Protein AF-A0A812N7A5-F1 (afdb_monomer)

Sequence (341 aa):
MRPSSTKLKSVVERLNPLPSTAFDFDSLYSNVSRGRYDSLPNTLAADLGPNIKFKMQLVGQQAEDGQWTFIKHYIFDAKMSAKLLQERLDGELFIIDYGKNFRAGLKGFQYLLEHVGQWSVMWFQVSVKDTKTKIKHKSDLDAGFSFIRTQGPRSNMQNRQTEWTEIEIHREGSPIYGWSAGLVKESLRGYANSNVFADRTSNFYVTLHDLSAWFLHDVIIPLLPTLKSKTVVFMGLAEKGKTPAAQALALAMSEYWLLVDNMAWAFLDSTLEETFTVERWTTSKFVRHQLRVLCDNKVDESAEEDIVPGQTSISFNTFLDMISPAFPDKSSKKDKMALLK

Mean predicted aligned error: 18.76 Å

Organism: NCBI:txid1628268

Nearest PDB structures (foldseek):
  7vg8-assembly1_A  TM=5.419E-01  e=3.724E-02  Tomato yellow leaf curl virus
  5xor-assembly1_A  TM=4.651E-01  e=1.495E-01  Porcine circovirus 2
  5xor-assembly3_D  TM=5.015E-01  e=2.282E-01  Porcine circovirus 2
  7kii-assembly1_A  TM=4.608E-01  e=1.040E-01  Muscovy duck circovirus
  7kij-assembly2_A  TM=4.904E-01  e=3.087E-01  Muscovy duck circovirus

Structure (mmCIF, N/CA/C/O backbone):
data_AF-A0A812N7A5-F1
#
_entry.id   AF-A0A812N7A5-F1
#
loop_
_atom_site.group_PDB
_atom_site.id
_atom_site.type_symbol
_atom_site.label_atom_id
_atom_site.label_alt_id
_atom_site.label_comp_id
_atom_site.label_asym_id
_atom_site.label_entity_id
_atom_site.label_seq_id
_atom_site.pdbx_PDB_ins_code
_atom_site.Cartn_x
_atom_site.Cartn_y
_atom_site.Cartn_z
_atom_site.occupancy
_atom_site.B_iso_or_equiv
_atom_site.auth_seq_id
_atom_site.auth_comp_id
_atom_site.auth_asym_id
_atom_site.auth_atom_id
_atom_site.pdbx_PDB_model_num
ATOM 1 N N . MET A 1 1 ? 26.391 26.226 1.055 1.00 36.72 1 MET A N 1
ATOM 2 C CA . MET A 1 1 ? 25.559 25.064 0.665 1.00 36.72 1 MET A CA 1
ATOM 3 C C . MET A 1 1 ? 26.361 24.203 -0.299 1.00 36.72 1 MET A C 1
ATOM 5 O O . MET A 1 1 ? 26.813 24.734 -1.302 1.00 36.72 1 MET A O 1
ATOM 9 N N . ARG A 1 2 ? 26.614 22.923 0.002 1.00 33.53 2 ARG A N 1
ATOM 10 C CA . ARG A 1 2 ? 27.222 22.012 -0.988 1.00 33.53 2 ARG A CA 1
ATOM 11 C C . ARG A 1 2 ? 26.143 21.643 -2.017 1.00 33.53 2 ARG A C 1
ATOM 13 O O . ARG A 1 2 ? 25.036 21.332 -1.576 1.00 33.53 2 ARG A O 1
ATOM 20 N N . PRO A 1 3 ? 26.414 21.657 -3.333 1.00 41.62 3 PRO A N 1
ATOM 21 C CA . PRO A 1 3 ? 25.455 21.149 -4.301 1.00 41.62 3 PRO A CA 1
ATOM 22 C C . PRO A 1 3 ? 25.268 19.658 -4.008 1.00 41.62 3 PRO A C 1
ATOM 24 O O . PRO A 1 3 ? 26.230 18.888 -4.003 1.00 41.62 3 PRO A O 1
ATOM 27 N N . SER A 1 4 ? 24.046 19.258 -3.661 1.00 48.41 4 SER A N 1
ATOM 28 C CA . SER A 1 4 ? 23.726 17.848 -3.462 1.00 48.41 4 SER A CA 1
ATOM 29 C C . SER A 1 4 ? 23.946 17.164 -4.811 1.00 48.41 4 SER A C 1
ATOM 31 O O . SER A 1 4 ? 23.273 17.505 -5.783 1.00 48.41 4 SER A O 1
ATOM 33 N N . SER A 1 5 ? 24.913 16.251 -4.910 1.00 67.81 5 SER A N 1
ATOM 34 C CA . SER A 1 5 ? 25.104 15.489 -6.141 1.00 67.81 5 SER A CA 1
ATOM 35 C C . SER A 1 5 ? 23.878 14.599 -6.332 1.00 67.81 5 SER A C 1
ATOM 37 O O . SER A 1 5 ? 23.644 13.714 -5.503 1.00 67.81 5 SER A O 1
ATOM 39 N N . THR A 1 6 ? 23.095 14.809 -7.388 1.00 86.31 6 THR A N 1
ATOM 40 C CA . THR A 1 6 ? 21.967 13.933 -7.712 1.00 86.31 6 THR A CA 1
ATOM 41 C C . THR A 1 6 ? 22.470 12.498 -7.840 1.00 86.31 6 THR A C 1
ATOM 43 O O . THR A 1 6 ? 23.390 12.221 -8.612 1.00 86.31 6 THR A O 1
ATOM 46 N N . LYS A 1 7 ? 21.899 11.590 -7.041 1.00 91.50 7 LYS A N 1
ATOM 47 C CA . LYS A 1 7 ? 22.263 10.171 -7.026 1.00 91.50 7 LYS A CA 1
ATOM 48 C C . LYS A 1 7 ? 21.148 9.334 -7.645 1.00 91.50 7 LYS A C 1
ATOM 50 O O . LYS A 1 7 ? 20.030 9.330 -7.134 1.00 91.50 7 LYS A O 1
ATOM 55 N N . LEU A 1 8 ? 21.468 8.596 -8.701 1.00 92.25 8 LEU A N 1
ATOM 56 C CA . LEU A 1 8 ? 20.521 7.893 -9.561 1.00 92.25 8 LEU A CA 1
ATOM 57 C C . LEU A 1 8 ? 20.616 6.380 -9.371 1.00 92.25 8 LEU A C 1
ATOM 59 O O . LEU A 1 8 ? 21.704 5.825 -9.264 1.00 92.25 8 LEU A O 1
ATOM 63 N N . LYS A 1 9 ? 19.465 5.705 -9.309 1.00 92.88 9 LYS A N 1
ATOM 64 C CA . LYS A 1 9 ? 19.377 4.233 -9.242 1.00 92.88 9 LYS A CA 1
ATOM 65 C C . LYS A 1 9 ? 19.205 3.602 -10.630 1.00 92.88 9 LYS A C 1
ATOM 67 O O . LYS A 1 9 ? 19.539 2.438 -10.815 1.00 92.88 9 LYS A O 1
ATOM 72 N N . SER A 1 10 ? 18.704 4.380 -11.584 1.00 93.81 10 SER A N 1
ATOM 73 C CA . SER A 1 10 ? 18.571 4.031 -12.994 1.00 93.81 10 SER A CA 1
ATOM 74 C C . SER A 1 10 ? 18.713 5.305 -13.834 1.00 93.81 10 SER A C 1
ATOM 76 O O . SER A 1 10 ? 18.460 6.405 -13.328 1.00 93.81 10 SER A O 1
ATOM 78 N N . VAL A 1 11 ? 19.171 5.149 -15.075 1.00 95.75 11 VAL A N 1
ATOM 79 C CA . VAL A 1 11 ? 19.253 6.208 -16.087 1.00 95.75 11 VAL A CA 1
ATOM 80 C C . VAL A 1 11 ? 18.973 5.605 -17.461 1.00 95.75 11 VAL A C 1
ATOM 82 O O . VAL A 1 11 ? 19.262 4.429 -17.700 1.00 95.75 11 VAL A O 1
ATOM 85 N N . VAL A 1 12 ? 18.409 6.407 -18.355 1.00 96.50 12 VAL A N 1
ATOM 86 C CA . VAL A 1 12 ? 18.224 6.068 -19.765 1.00 96.50 12 VAL A CA 1
ATOM 87 C C . VAL A 1 12 ? 19.200 6.907 -20.577 1.00 96.50 12 VAL A C 1
ATOM 89 O O . VAL A 1 12 ? 19.206 8.123 -20.456 1.00 96.50 12 VAL A O 1
ATOM 92 N N . GLU A 1 13 ? 20.022 6.270 -21.393 1.00 96.62 13 GLU A N 1
ATOM 93 C CA . GLU A 1 13 ? 20.904 6.930 -22.351 1.00 96.62 13 GLU A CA 1
ATOM 94 C C . GLU A 1 13 ? 20.341 6.737 -23.757 1.00 96.62 13 GLU A C 1
ATOM 96 O O . GLU A 1 13 ? 20.070 5.607 -24.169 1.00 96.62 13 GLU A O 1
ATOM 101 N N . ARG A 1 14 ? 20.175 7.833 -24.495 1.00 95.50 14 ARG A N 1
ATOM 102 C CA . ARG A 1 14 ? 19.854 7.813 -25.921 1.00 95.50 14 ARG A CA 1
ATOM 103 C C . ARG A 1 14 ? 21.117 8.118 -26.712 1.00 95.50 14 ARG A C 1
ATOM 105 O O . ARG A 1 14 ? 21.721 9.173 -26.529 1.00 95.50 14 ARG A O 1
ATOM 112 N N . LEU A 1 15 ? 21.494 7.207 -27.599 1.00 94.81 15 LEU A N 1
ATOM 113 C CA . LEU A 1 15 ? 22.642 7.395 -28.475 1.00 94.81 15 LEU A CA 1
ATOM 114 C C . LEU A 1 15 ? 22.268 8.153 -29.747 1.00 94.81 15 LEU A C 1
ATOM 116 O O . LEU A 1 15 ? 21.122 8.111 -30.201 1.00 94.81 15 LEU A O 1
ATOM 120 N N . ASN A 1 16 ? 23.274 8.789 -30.346 1.00 93.12 16 ASN A N 1
ATOM 121 C CA . ASN A 1 16 ? 23.169 9.282 -31.714 1.00 93.12 16 ASN A CA 1
ATOM 122 C C . ASN A 1 16 ? 22.924 8.112 -32.685 1.00 93.12 16 ASN A C 1
ATOM 124 O O . ASN A 1 16 ? 23.412 7.007 -32.425 1.00 93.12 16 ASN A O 1
ATOM 128 N N . PRO A 1 17 ? 22.199 8.341 -33.796 1.00 94.75 17 PRO A N 1
ATOM 129 C CA . PRO A 1 17 ? 21.965 7.312 -34.800 1.00 94.75 17 PRO A CA 1
ATOM 130 C C . PRO A 1 17 ? 23.268 6.697 -35.331 1.00 94.75 17 PRO A C 1
ATOM 132 O O . PRO A 1 17 ? 24.261 7.392 -35.549 1.00 94.75 17 PRO A O 1
ATOM 135 N N . LEU A 1 18 ? 23.256 5.379 -35.526 1.00 94.31 18 LEU A N 1
ATOM 136 C CA . LEU A 1 18 ? 24.378 4.589 -36.027 1.00 94.31 18 LEU A CA 1
ATOM 137 C C . LEU A 1 18 ? 23.993 3.902 -37.345 1.00 94.31 18 LEU A C 1
ATOM 139 O O . LEU A 1 18 ? 22.883 3.374 -37.453 1.00 94.31 18 LEU A O 1
ATOM 143 N N . PRO A 1 19 ? 24.887 3.837 -38.346 1.00 94.56 19 PRO A N 1
ATOM 144 C CA . PRO A 1 19 ? 24.627 3.054 -39.547 1.00 94.56 19 PRO A CA 1
ATOM 145 C C . PRO A 1 19 ? 24.629 1.556 -39.217 1.00 94.56 19 PRO A C 1
ATOM 147 O O . PRO A 1 19 ? 25.334 1.113 -38.310 1.00 94.56 19 PRO A O 1
ATOM 150 N N . SER A 1 20 ? 23.898 0.753 -39.993 1.00 91.69 20 SER A N 1
ATOM 151 C CA . SER A 1 20 ? 23.825 -0.707 -39.805 1.00 91.69 20 SER A CA 1
ATOM 152 C C . SER A 1 20 ? 25.176 -1.422 -39.915 1.00 91.69 20 SER A C 1
ATOM 154 O O . SER A 1 20 ? 25.320 -2.535 -39.427 1.00 91.69 20 SER A O 1
ATOM 156 N N . THR A 1 21 ? 26.181 -0.793 -40.529 1.00 92.81 21 THR A N 1
ATOM 157 C CA . THR A 1 21 ? 27.549 -1.318 -40.640 1.00 92.81 21 THR A CA 1
ATOM 158 C C . THR A 1 21 ? 28.386 -1.132 -39.372 1.00 92.81 21 THR A C 1
ATOM 160 O O . THR A 1 21 ? 29.470 -1.701 -39.275 1.00 92.81 21 THR A O 1
ATOM 163 N N . ALA A 1 22 ? 27.922 -0.337 -38.401 1.00 93.31 22 ALA A N 1
ATOM 164 C CA . ALA A 1 22 ? 28.676 -0.026 -37.186 1.00 93.31 22 ALA A CA 1
ATOM 165 C C . ALA A 1 22 ? 28.579 -1.112 -36.100 1.00 93.31 22 ALA A C 1
ATOM 167 O O . ALA A 1 22 ? 29.288 -1.037 -35.096 1.00 93.31 22 ALA A O 1
ATOM 168 N N . PHE A 1 23 ? 27.694 -2.095 -36.254 1.00 94.62 23 PHE A N 1
ATOM 169 C CA . PHE A 1 23 ? 27.445 -3.126 -35.252 1.00 94.62 23 PHE A CA 1
ATOM 170 C C . PHE A 1 23 ? 26.903 -4.403 -35.900 1.00 94.62 23 PHE A C 1
ATOM 172 O O . PHE A 1 23 ? 26.482 -4.408 -37.051 1.00 94.62 23 PHE A O 1
ATOM 179 N N . ASP A 1 24 ? 26.896 -5.480 -35.123 1.00 95.56 24 ASP A N 1
ATOM 180 C CA . ASP A 1 24 ? 26.322 -6.770 -35.495 1.00 95.56 24 ASP A CA 1
ATOM 181 C C . ASP A 1 24 ? 25.355 -7.228 -34.396 1.00 95.56 24 ASP A C 1
ATOM 183 O O . ASP A 1 24 ? 25.723 -7.258 -33.219 1.00 95.56 24 ASP A O 1
ATOM 187 N N . PHE A 1 25 ? 24.115 -7.562 -34.757 1.00 95.62 25 PHE A N 1
ATOM 188 C CA . PHE A 1 25 ? 23.060 -7.843 -33.778 1.00 95.62 25 PHE A CA 1
ATOM 189 C C . PHE A 1 25 ? 23.340 -9.079 -32.920 1.00 95.62 25 PHE A C 1
ATOM 191 O O . PHE A 1 25 ? 23.045 -9.061 -31.722 1.00 95.62 25 PHE A O 1
ATOM 198 N N . ASP A 1 26 ? 23.946 -10.121 -33.485 1.00 95.81 26 ASP A N 1
ATOM 199 C CA . ASP A 1 26 ? 24.267 -11.345 -32.747 1.00 95.81 26 ASP A CA 1
ATOM 200 C C . ASP A 1 26 ? 25.376 -11.092 -31.719 1.00 95.81 26 ASP A C 1
ATOM 202 O O . ASP A 1 26 ? 25.289 -11.518 -30.560 1.00 95.81 26 ASP A O 1
ATOM 206 N N . SER A 1 27 ? 26.391 -10.318 -32.106 1.00 95.31 27 SER A N 1
ATOM 207 C CA . SER A 1 27 ? 27.440 -9.842 -31.207 1.00 95.31 27 SER A CA 1
ATOM 208 C C . SER A 1 27 ? 26.875 -8.963 -30.088 1.00 95.31 27 SER A C 1
ATOM 210 O O . SER A 1 27 ? 27.208 -9.169 -28.915 1.00 95.31 27 SER A O 1
ATOM 212 N N . LEU A 1 28 ? 25.974 -8.025 -30.409 1.00 95.75 28 LEU A N 1
ATOM 213 C CA . LEU A 1 28 ? 25.307 -7.198 -29.399 1.00 95.75 28 LEU A CA 1
ATOM 214 C C . LEU A 1 28 ? 24.513 -8.068 -28.415 1.00 95.75 28 LEU A C 1
ATOM 216 O O . LEU A 1 28 ? 24.673 -7.924 -27.202 1.00 95.75 28 LEU A O 1
ATOM 220 N N . TYR A 1 29 ? 23.710 -9.013 -28.911 1.00 95.44 29 TYR A N 1
ATOM 221 C CA . TYR A 1 29 ? 22.945 -9.935 -28.071 1.00 95.44 29 TYR A CA 1
ATOM 222 C C . TYR A 1 29 ? 23.849 -10.746 -27.133 1.00 95.44 29 TYR A C 1
ATOM 224 O O . TYR A 1 29 ? 23.622 -10.792 -25.918 1.00 95.44 29 TYR A O 1
ATOM 232 N N . SER A 1 30 ? 24.902 -11.356 -27.679 1.00 95.75 30 SER A N 1
ATOM 233 C CA . SER A 1 30 ? 25.847 -12.190 -26.932 1.00 95.75 30 SER A CA 1
ATOM 234 C C . SER A 1 30 ? 26.554 -11.409 -25.821 1.00 95.75 30 SER A C 1
ATOM 236 O O . SER A 1 30 ? 26.662 -11.890 -24.691 1.00 95.75 30 SER A O 1
ATOM 238 N N . ASN A 1 31 ? 26.996 -10.182 -26.106 1.00 95.19 31 ASN A N 1
ATOM 239 C CA . ASN A 1 31 ? 27.697 -9.354 -25.129 1.00 95.19 31 ASN A CA 1
ATOM 240 C C . ASN A 1 31 ? 26.757 -8.815 -24.040 1.00 95.19 31 ASN A C 1
ATOM 242 O O . ASN A 1 31 ? 27.065 -8.951 -22.854 1.00 95.19 31 ASN A O 1
ATOM 246 N N . VAL A 1 32 ? 25.584 -8.282 -24.405 1.00 94.25 32 VAL A N 1
ATOM 247 C CA . VAL A 1 32 ? 24.622 -7.723 -23.434 1.00 94.25 32 VAL A CA 1
ATOM 248 C C . VAL A 1 32 ? 24.074 -8.808 -22.504 1.00 94.25 32 VAL A C 1
ATOM 250 O O . VAL A 1 32 ? 24.058 -8.621 -21.287 1.00 94.25 32 VAL A O 1
ATOM 253 N N . SER A 1 33 ? 23.676 -9.966 -23.041 1.00 92.25 33 SER A N 1
ATOM 254 C CA . SER A 1 33 ? 23.119 -11.074 -22.244 1.00 92.25 33 SER A CA 1
ATOM 255 C C . SER A 1 33 ? 24.117 -11.664 -21.239 1.00 92.25 33 SER A C 1
ATOM 257 O O . SER A 1 33 ? 23.720 -12.173 -20.191 1.00 92.25 33 SER A O 1
ATOM 259 N N . ARG A 1 34 ? 25.421 -11.555 -21.525 1.00 92.69 34 ARG A N 1
ATOM 260 C CA . ARG A 1 34 ? 26.518 -12.005 -20.652 1.00 92.69 34 ARG A CA 1
ATOM 261 C C . ARG A 1 34 ? 27.082 -10.900 -19.758 1.00 92.69 34 ARG A C 1
ATOM 263 O O . ARG A 1 34 ? 28.034 -11.156 -19.024 1.00 92.69 34 A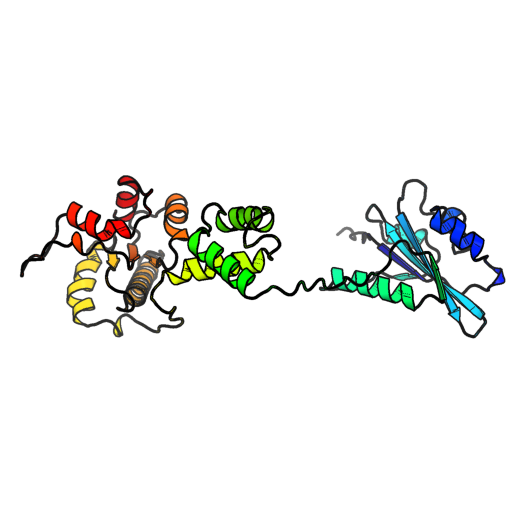RG A O 1
ATOM 270 N N . GLY A 1 35 ? 26.527 -9.688 -19.820 1.00 91.06 35 GLY A N 1
ATOM 271 C CA . GLY A 1 35 ? 26.988 -8.540 -19.038 1.00 91.06 35 GLY A CA 1
ATOM 272 C C . GLY A 1 35 ? 28.353 -7.982 -19.458 1.00 91.06 35 GLY A C 1
ATOM 273 O O . GLY A 1 35 ? 28.994 -7.308 -18.658 1.00 91.06 35 GLY A O 1
ATOM 274 N N . ARG A 1 36 ? 28.811 -8.257 -20.686 1.00 93.06 36 ARG A N 1
ATOM 275 C CA . ARG A 1 36 ? 30.072 -7.745 -21.255 1.00 93.06 36 ARG A CA 1
ATOM 276 C C . ARG A 1 36 ? 29.841 -6.405 -21.955 1.00 93.06 36 ARG A C 1
ATOM 278 O O . ARG A 1 36 ? 29.944 -6.302 -23.175 1.00 93.06 36 ARG A O 1
ATOM 285 N N . TYR A 1 37 ? 29.417 -5.400 -21.193 1.00 93.88 37 TYR A N 1
ATOM 286 C CA . TYR A 1 37 ? 28.995 -4.106 -21.748 1.00 93.88 37 TYR A CA 1
ATOM 287 C C . TYR A 1 37 ? 30.161 -3.250 -22.266 1.00 93.88 37 TYR A C 1
ATOM 289 O O . TYR A 1 37 ? 29.982 -2.443 -23.172 1.00 93.88 37 TYR A O 1
ATOM 297 N N . ASP A 1 38 ? 31.353 -3.448 -21.716 1.00 92.31 38 ASP A N 1
ATOM 298 C CA . ASP A 1 38 ? 32.622 -2.859 -22.156 1.00 92.31 38 ASP A CA 1
ATOM 299 C C . ASP A 1 38 ? 33.078 -3.374 -23.532 1.00 92.31 38 ASP A C 1
ATOM 301 O O . ASP A 1 38 ? 33.785 -2.684 -24.257 1.00 92.31 38 ASP A O 1
ATOM 305 N N . SER A 1 39 ? 32.639 -4.577 -23.905 1.00 92.81 39 SER A N 1
ATOM 306 C CA . SER A 1 39 ? 32.990 -5.251 -25.160 1.00 92.81 39 SER A CA 1
ATOM 307 C C . SER A 1 39 ? 32.057 -4.897 -26.327 1.00 92.81 39 SER A C 1
ATOM 309 O O . SER A 1 39 ? 32.162 -5.490 -27.402 1.00 92.81 39 SER A O 1
ATOM 311 N N . LEU A 1 40 ? 31.105 -3.980 -26.126 1.00 93.94 40 LEU A N 1
ATOM 312 C CA . LEU A 1 40 ? 30.213 -3.515 -27.189 1.00 93.94 40 LEU A CA 1
ATOM 313 C C . LEU A 1 40 ? 30.951 -2.537 -28.124 1.00 93.94 40 LEU A C 1
ATOM 315 O O . LEU A 1 40 ? 31.868 -1.844 -27.691 1.00 93.94 40 LEU A O 1
ATOM 319 N N . PRO A 1 41 ? 30.582 -2.469 -29.413 1.00 92.19 41 PRO A N 1
ATOM 320 C CA . PRO A 1 41 ? 31.296 -1.648 -30.384 1.00 92.19 41 PRO A CA 1
ATOM 321 C C . PRO A 1 41 ? 30.974 -0.155 -30.238 1.00 92.19 41 PRO A C 1
ATOM 323 O O . PRO A 1 41 ? 29.835 0.225 -29.968 1.00 92.19 41 PRO A O 1
ATOM 326 N N . ASN A 1 42 ? 31.945 0.706 -30.549 1.00 87.88 42 ASN A N 1
ATOM 327 C CA . ASN A 1 42 ? 31.756 2.158 -30.658 1.00 87.88 42 ASN A CA 1
ATOM 328 C C . ASN A 1 42 ? 31.102 2.763 -29.396 1.00 87.88 42 ASN A C 1
ATOM 330 O O . ASN A 1 42 ? 31.347 2.315 -28.279 1.00 87.88 42 ASN A O 1
ATOM 334 N N . THR A 1 43 ? 30.220 3.747 -29.582 1.00 91.31 43 THR A N 1
ATOM 335 C CA . THR A 1 43 ? 29.439 4.401 -28.521 1.00 91.31 43 THR A CA 1
ATOM 336 C C . THR A 1 43 ? 28.421 3.473 -27.845 1.00 91.31 43 THR A C 1
ATOM 338 O O . THR A 1 43 ? 27.727 3.889 -26.918 1.00 91.31 43 THR A O 1
ATOM 341 N N . LEU A 1 44 ? 28.289 2.206 -28.272 1.00 93.12 44 LEU A N 1
ATOM 342 C CA . LEU A 1 44 ? 27.475 1.210 -27.565 1.00 93.12 44 LEU A CA 1
ATOM 343 C C . LEU A 1 44 ? 28.202 0.638 -26.343 1.00 93.12 44 LEU A C 1
ATOM 345 O O . LEU A 1 44 ? 27.516 0.160 -25.437 1.00 93.12 44 LEU A O 1
ATOM 349 N N . ALA A 1 45 ? 29.535 0.736 -26.283 1.00 93.38 45 ALA A N 1
ATOM 350 C CA . ALA A 1 45 ? 30.313 0.397 -25.096 1.00 93.38 45 ALA A CA 1
ATOM 351 C C . ALA A 1 45 ? 29.797 1.143 -23.859 1.00 93.38 45 ALA A C 1
ATOM 353 O O . ALA A 1 45 ? 29.315 2.274 -23.939 1.00 93.38 45 ALA A O 1
ATOM 354 N N . ALA A 1 46 ? 29.865 0.489 -22.704 1.00 90.31 46 ALA A N 1
ATOM 355 C CA . ALA A 1 46 ? 29.585 1.117 -21.421 1.00 90.31 46 ALA A CA 1
ATOM 356 C C . ALA A 1 46 ? 30.636 0.685 -20.396 1.00 90.31 46 ALA A C 1
ATOM 358 O O . ALA A 1 46 ? 30.455 -0.303 -19.681 1.00 90.31 46 ALA A O 1
ATOM 359 N N . ASP A 1 47 ? 31.732 1.444 -20.323 1.00 88.50 47 ASP A N 1
ATOM 360 C CA . ASP A 1 47 ? 32.778 1.262 -19.316 1.00 88.50 47 ASP A CA 1
ATOM 361 C C . ASP A 1 47 ? 32.624 2.276 -18.176 1.00 88.50 47 ASP A C 1
ATOM 363 O O . ASP A 1 47 ? 33.086 3.420 -18.218 1.00 88.50 47 ASP A O 1
ATOM 367 N N . LEU A 1 48 ? 31.963 1.822 -17.114 1.00 89.75 48 LEU A N 1
ATOM 368 C CA . LEU A 1 48 ? 31.832 2.577 -15.872 1.00 89.75 48 LEU A CA 1
ATOM 369 C C . LEU A 1 48 ? 32.924 2.218 -14.853 1.00 89.75 48 LEU A C 1
ATOM 371 O O . LEU A 1 48 ? 32.945 2.784 -13.763 1.00 89.75 48 LEU A O 1
ATOM 375 N N . GLY A 1 49 ? 33.850 1.319 -15.187 1.00 85.81 49 GLY A N 1
ATOM 376 C CA . GLY A 1 49 ? 34.895 0.825 -14.300 1.00 85.81 49 GLY A CA 1
ATOM 377 C C . GLY A 1 49 ? 34.499 -0.408 -13.468 1.00 85.81 49 GLY A C 1
ATOM 378 O O . GLY A 1 49 ? 33.320 -0.705 -13.258 1.00 85.81 49 GLY A O 1
ATOM 379 N N . PRO A 1 50 ? 35.496 -1.123 -12.913 1.00 82.06 50 PRO A N 1
ATOM 380 C CA . PRO A 1 50 ? 35.348 -2.500 -12.423 1.00 82.06 50 PRO A CA 1
ATOM 381 C C . PRO A 1 50 ? 34.490 -2.650 -11.158 1.00 82.06 50 PRO A C 1
ATOM 383 O O . PRO A 1 50 ? 34.016 -3.741 -10.846 1.00 82.06 50 PRO A O 1
ATOM 386 N N . ASN A 1 51 ? 34.286 -1.565 -10.408 1.00 86.88 51 ASN A N 1
ATOM 387 C CA . ASN A 1 51 ? 33.569 -1.595 -9.130 1.00 86.88 51 ASN A CA 1
ATOM 388 C C . ASN A 1 51 ? 32.078 -1.261 -9.261 1.00 86.88 51 ASN A C 1
ATOM 390 O O . ASN A 1 51 ? 31.348 -1.318 -8.269 1.00 86.88 51 ASN A O 1
ATOM 394 N N . ILE A 1 52 ? 31.614 -0.885 -10.455 1.00 91.56 52 ILE A N 1
ATOM 395 C CA . ILE A 1 52 ? 30.238 -0.441 -10.668 1.00 91.56 52 ILE A CA 1
ATOM 396 C C . ILE A 1 52 ? 29.437 -1.595 -11.259 1.00 91.56 52 ILE A C 1
ATOM 398 O O . ILE A 1 52 ? 29.602 -1.976 -12.411 1.00 91.56 52 ILE A O 1
ATOM 402 N N . LYS A 1 53 ? 28.550 -2.158 -10.435 1.00 93.25 53 LYS A N 1
ATOM 403 C CA . LYS A 1 53 ? 27.661 -3.256 -10.824 1.00 93.25 53 LYS A CA 1
ATOM 404 C C . LYS A 1 53 ? 26.319 -2.720 -11.304 1.00 93.25 53 LYS A C 1
ATOM 406 O O . LYS A 1 53 ? 25.675 -1.922 -10.613 1.00 93.25 53 LYS A O 1
ATOM 411 N N . PHE A 1 54 ? 25.899 -3.172 -12.480 1.00 95.00 54 PHE A N 1
ATOM 412 C CA . PHE A 1 54 ? 24.635 -2.782 -13.090 1.00 95.00 54 PHE A CA 1
ATOM 413 C C . PHE A 1 54 ? 24.130 -3.824 -14.086 1.00 95.00 54 PHE A C 1
ATOM 415 O O . PHE A 1 54 ? 24.876 -4.669 -14.581 1.00 95.00 54 PHE A O 1
ATOM 422 N N . LYS A 1 55 ? 22.839 -3.728 -14.393 1.00 95.00 55 LYS A N 1
ATOM 423 C CA . LYS A 1 55 ? 22.216 -4.364 -15.554 1.00 95.00 55 LYS A CA 1
ATOM 424 C C . LYS A 1 55 ? 21.915 -3.302 -16.597 1.00 95.00 55 LYS A C 1
ATOM 426 O O . LYS A 1 55 ? 21.543 -2.187 -16.233 1.00 95.00 55 LYS A O 1
ATOM 431 N N . MET A 1 56 ? 22.035 -3.657 -17.868 1.00 95.44 56 MET A N 1
ATOM 432 C CA . MET A 1 56 ? 21.692 -2.774 -18.977 1.00 95.44 56 MET A CA 1
ATOM 433 C C . MET A 1 56 ? 20.743 -3.492 -19.933 1.00 95.44 56 MET A C 1
ATOM 435 O O . MET A 1 56 ? 21.046 -4.590 -20.395 1.00 95.44 56 MET A O 1
ATOM 439 N N . GLN A 1 57 ? 19.595 -2.878 -20.214 1.00 95.62 57 GLN A N 1
ATOM 440 C CA . GLN A 1 57 ? 18.742 -3.256 -21.343 1.00 95.62 57 GLN A CA 1
ATOM 441 C C . GLN A 1 57 ? 19.131 -2.406 -22.552 1.00 95.62 57 GLN A C 1
ATOM 443 O O . GLN A 1 57 ? 19.398 -1.215 -22.390 1.00 95.62 57 GLN A O 1
ATOM 448 N N . LEU A 1 58 ? 19.146 -3.003 -23.740 1.00 96.50 58 LEU A N 1
ATOM 449 C CA . LEU A 1 58 ? 19.460 -2.319 -24.993 1.00 96.50 58 LEU A CA 1
ATOM 450 C C . LEU A 1 58 ? 18.271 -2.449 -25.939 1.00 96.50 58 LEU A C 1
ATOM 452 O O . LEU A 1 58 ? 17.804 -3.559 -26.181 1.00 96.50 58 LEU A O 1
ATOM 456 N N . VAL A 1 59 ? 17.783 -1.329 -26.460 1.00 96.62 59 VAL A N 1
ATOM 457 C CA . VAL A 1 59 ? 16.631 -1.280 -27.368 1.00 96.62 59 VAL A CA 1
ATOM 458 C C . VAL A 1 59 ? 17.015 -0.461 -28.591 1.00 96.62 59 VAL A C 1
ATOM 460 O O . VAL A 1 59 ? 17.479 0.665 -28.449 1.00 96.62 59 VAL A O 1
ATOM 463 N N . GLY A 1 60 ? 16.859 -1.041 -29.775 1.00 96.12 60 GLY A N 1
ATOM 464 C CA . GLY A 1 60 ? 17.177 -0.431 -31.060 1.00 96.12 60 GLY A CA 1
ATOM 465 C C . GLY A 1 60 ? 15.931 -0.229 -31.914 1.00 96.12 60 GLY A C 1
ATOM 466 O O . GLY A 1 60 ? 15.045 -1.089 -31.968 1.00 96.12 60 GLY A O 1
ATOM 467 N N . GLN A 1 61 ? 15.887 0.903 -32.607 1.00 95.12 61 GLN A N 1
ATOM 468 C CA . GLN A 1 61 ? 14.863 1.223 -33.593 1.00 95.12 61 GLN A CA 1
ATOM 469 C C . GLN A 1 61 ? 15.521 1.815 -34.838 1.00 95.12 61 GLN A C 1
ATOM 471 O O . GLN A 1 61 ? 16.345 2.726 -34.730 1.00 95.12 61 GLN A O 1
ATOM 476 N N . GLN A 1 62 ? 15.144 1.310 -36.010 1.00 94.88 62 GLN A N 1
ATOM 477 C CA . GLN A 1 62 ? 15.592 1.854 -37.282 1.00 94.88 62 GLN A CA 1
ATOM 478 C C . GLN A 1 62 ? 14.683 3.003 -37.728 1.00 94.88 62 GLN A C 1
ATOM 480 O O . GLN A 1 62 ? 13.455 2.886 -37.692 1.00 94.88 62 GLN A O 1
ATOM 485 N N . ALA A 1 63 ? 15.295 4.107 -38.145 1.00 90.38 63 ALA A N 1
ATOM 486 C CA . ALA A 1 63 ? 14.630 5.203 -38.831 1.00 90.38 63 ALA A CA 1
ATOM 487 C C . ALA A 1 63 ? 14.473 4.897 -40.333 1.00 90.38 63 ALA A C 1
ATOM 489 O O . ALA A 1 63 ? 15.078 3.965 -40.864 1.00 90.38 63 ALA A O 1
ATOM 490 N N . GLU A 1 64 ? 13.660 5.690 -41.034 1.00 88.75 64 GLU A N 1
ATOM 491 C CA . GLU A 1 64 ? 13.393 5.503 -42.471 1.00 88.75 64 GLU A CA 1
ATOM 492 C C . GLU A 1 64 ? 14.652 5.630 -43.343 1.00 88.75 64 GLU A C 1
ATOM 494 O O . GLU A 1 64 ? 14.745 5.002 -44.394 1.00 88.75 64 GLU A O 1
ATOM 499 N N . ASP A 1 65 ? 15.647 6.395 -42.887 1.00 90.50 65 ASP A N 1
ATOM 500 C CA . ASP A 1 65 ? 16.941 6.569 -43.555 1.00 90.50 65 ASP A CA 1
ATOM 501 C C . ASP A 1 65 ? 17.897 5.373 -43.364 1.00 90.50 65 ASP A C 1
ATOM 503 O O . ASP A 1 65 ? 19.035 5.391 -43.836 1.00 90.50 65 ASP A O 1
ATOM 507 N N . GLY A 1 66 ? 17.443 4.324 -42.673 1.00 91.50 66 GLY A N 1
ATOM 508 C CA . GLY A 1 66 ? 18.198 3.107 -42.409 1.00 91.50 66 GLY A CA 1
ATOM 509 C C . GLY A 1 66 ? 19.142 3.193 -41.208 1.00 91.50 66 GLY A C 1
ATOM 510 O O . GLY A 1 66 ? 19.748 2.173 -40.860 1.00 91.50 66 GLY A O 1
ATOM 511 N N . GLN A 1 67 ? 19.257 4.350 -40.548 1.00 95.06 67 GLN A N 1
ATOM 512 C CA . GLN A 1 67 ? 20.066 4.496 -39.341 1.00 95.06 67 GLN A CA 1
ATOM 513 C C . GLN A 1 67 ? 19.342 3.958 -38.109 1.00 95.06 67 GLN A C 1
ATOM 515 O O . GLN A 1 67 ? 18.120 4.009 -37.992 1.00 95.06 67 GLN A O 1
ATOM 520 N N . TRP A 1 68 ? 20.116 3.455 -37.157 1.00 96.06 68 TRP A N 1
ATOM 521 C CA . TRP A 1 68 ? 19.622 2.860 -35.927 1.00 96.06 68 TRP A CA 1
ATOM 522 C C . TRP A 1 68 ? 19.839 3.787 -34.746 1.00 96.06 68 TRP A C 1
ATOM 524 O O . TRP A 1 68 ? 20.969 4.145 -34.422 1.00 96.06 68 TRP A O 1
ATOM 534 N N . THR A 1 69 ? 18.756 4.128 -34.060 1.00 94.94 69 THR A N 1
ATOM 535 C CA . THR A 1 69 ? 18.819 4.796 -32.761 1.00 94.94 69 THR A CA 1
ATOM 536 C C . THR A 1 69 ? 18.738 3.749 -31.664 1.00 94.94 69 THR A C 1
ATOM 538 O O . THR A 1 69 ? 17.836 2.909 -31.663 1.00 94.94 69 THR A O 1
ATOM 541 N N . PHE A 1 70 ? 19.667 3.817 -30.712 1.00 95.88 70 PHE A N 1
ATOM 542 C CA . PHE A 1 70 ? 19.690 2.924 -29.560 1.00 95.88 70 PHE A CA 1
ATOM 543 C C . PHE A 1 70 ? 19.401 3.668 -28.263 1.00 95.88 70 PHE A C 1
ATOM 545 O O . PHE A 1 70 ? 19.879 4.780 -28.028 1.00 95.88 70 PHE A O 1
ATOM 552 N N . ILE A 1 71 ? 18.654 2.994 -27.398 1.00 95.75 71 ILE A N 1
ATOM 553 C CA . ILE A 1 71 ? 18.411 3.379 -26.018 1.00 95.75 71 ILE A CA 1
ATOM 554 C C . ILE A 1 71 ? 19.040 2.325 -25.110 1.00 95.75 71 ILE A C 1
ATOM 556 O O . ILE A 1 71 ? 18.746 1.132 -25.231 1.00 95.75 71 ILE A O 1
ATOM 560 N N . LYS A 1 72 ? 19.872 2.771 -24.167 1.00 96.19 72 LYS A N 1
ATOM 561 C CA . LYS A 1 72 ? 20.397 1.947 -23.077 1.00 96.19 72 LYS A CA 1
ATOM 562 C C . LYS A 1 72 ? 19.679 2.316 -21.786 1.00 96.19 72 LYS A C 1
ATOM 564 O O . LYS A 1 72 ? 19.705 3.467 -21.358 1.00 96.19 72 LYS A O 1
ATOM 569 N N . HIS A 1 73 ? 19.050 1.344 -21.139 1.00 95.94 73 HIS A N 1
ATOM 570 C CA . HIS A 1 73 ? 18.449 1.529 -19.821 1.00 95.94 73 HIS A CA 1
ATOM 571 C C . HIS A 1 73 ? 19.311 0.837 -18.767 1.00 95.94 73 HIS A C 1
ATOM 573 O O . HIS A 1 73 ? 19.361 -0.393 -18.697 1.00 95.94 73 HIS A O 1
ATOM 579 N N . TYR A 1 74 ? 19.987 1.639 -17.947 1.00 96.00 74 TYR A N 1
ATOM 580 C CA . TYR A 1 74 ? 20.864 1.170 -16.882 1.00 96.00 74 TYR A CA 1
ATOM 581 C C . TYR A 1 74 ? 20.101 1.055 -15.566 1.00 96.00 74 TYR A C 1
ATOM 583 O O . TYR A 1 74 ? 19.424 1.992 -15.143 1.00 96.00 74 TYR A O 1
ATOM 591 N N . ILE A 1 75 ? 20.275 -0.065 -14.868 1.00 94.62 75 ILE A N 1
ATOM 592 C CA . ILE A 1 75 ? 19.800 -0.289 -13.502 1.00 94.62 75 ILE A CA 1
ATOM 593 C C . ILE A 1 75 ? 21.004 -0.635 -12.628 1.00 94.62 75 ILE A C 1
ATOM 595 O O . ILE A 1 75 ? 21.591 -1.707 -12.767 1.00 94.62 75 ILE A O 1
ATOM 599 N N . PHE A 1 76 ? 21.363 0.264 -11.714 1.00 95.31 76 PHE A N 1
ATOM 600 C CA . PHE A 1 76 ? 22.555 0.130 -10.877 1.00 95.31 76 PHE A CA 1
ATOM 601 C C . PHE A 1 76 ? 22.259 -0.588 -9.560 1.00 95.31 76 PHE A C 1
ATOM 603 O O . PHE A 1 76 ? 21.206 -0.379 -8.949 1.00 95.31 76 PHE A O 1
ATOM 610 N N . ASP A 1 77 ? 23.216 -1.357 -9.041 1.00 94.75 77 ASP A N 1
ATOM 611 C CA . ASP A 1 77 ? 23.107 -1.984 -7.715 1.00 94.75 77 ASP A CA 1
ATOM 612 C C . ASP A 1 77 ? 23.230 -0.951 -6.583 1.00 94.75 77 ASP A C 1
ATOM 614 O O . ASP A 1 77 ? 22.501 -1.008 -5.589 1.00 94.75 77 ASP A O 1
ATOM 618 N N . ALA A 1 78 ? 24.063 0.073 -6.768 1.00 94.00 78 ALA A N 1
ATOM 619 C CA . ALA A 1 78 ? 24.196 1.220 -5.871 1.00 94.00 78 ALA A CA 1
ATOM 620 C C . ALA A 1 78 ? 23.764 2.514 -6.573 1.00 94.00 78 ALA A C 1
ATOM 622 O O . ALA A 1 78 ? 23.790 2.601 -7.796 1.00 94.00 78 ALA A O 1
ATOM 623 N N . LYS A 1 79 ? 23.347 3.539 -5.815 1.00 93.81 79 LYS A N 1
ATOM 624 C CA . LYS A 1 79 ? 23.019 4.832 -6.434 1.00 93.81 79 LYS A CA 1
ATOM 625 C C . LYS A 1 79 ? 24.294 5.513 -6.947 1.00 93.81 79 LYS A C 1
ATOM 627 O O . LYS A 1 79 ? 25.220 5.732 -6.166 1.00 93.81 79 LYS A O 1
ATOM 632 N N . MET A 1 80 ? 24.288 5.918 -8.211 1.00 93.81 80 MET A N 1
ATOM 633 C CA . MET A 1 80 ? 25.419 6.512 -8.925 1.00 93.81 80 MET A CA 1
ATOM 634 C C . MET A 1 80 ? 25.320 8.034 -8.993 1.00 93.81 80 MET A C 1
ATOM 636 O O . MET A 1 80 ? 24.225 8.584 -9.061 1.00 93.81 80 MET A O 1
ATOM 640 N N . SER A 1 81 ? 26.457 8.732 -8.976 1.00 92.44 81 SER A N 1
ATOM 641 C CA . SER A 1 81 ? 26.491 10.187 -9.180 1.00 92.44 81 SER A CA 1
ATOM 642 C C . SER A 1 81 ? 26.108 10.526 -10.620 1.00 92.44 81 SER A C 1
ATOM 644 O O . SER A 1 81 ? 26.735 10.013 -11.542 1.00 92.44 81 SER A O 1
ATOM 646 N N . ALA A 1 82 ? 25.137 11.422 -10.818 1.00 91.69 82 ALA A N 1
ATOM 647 C CA . ALA A 1 82 ? 24.750 11.882 -12.153 1.00 91.69 82 ALA A CA 1
ATOM 648 C C . ALA A 1 82 ? 25.936 12.488 -12.922 1.00 91.69 82 ALA A C 1
ATOM 650 O O . ALA A 1 82 ? 26.096 12.218 -14.106 1.00 91.69 82 ALA A O 1
ATOM 651 N N . LYS A 1 83 ? 26.816 13.222 -12.226 1.00 91.44 83 LYS A N 1
ATOM 652 C CA . LYS A 1 83 ? 28.030 13.801 -12.816 1.00 91.44 83 LYS A CA 1
ATOM 653 C C . LYS A 1 83 ? 28.978 12.726 -13.359 1.00 91.44 83 LYS A C 1
ATOM 655 O O . LYS A 1 83 ? 29.478 12.865 -14.462 1.00 91.44 83 LYS A O 1
ATOM 660 N N . LEU A 1 84 ? 29.176 11.638 -12.609 1.00 91.75 84 LEU A N 1
ATOM 661 C CA . LEU A 1 84 ? 30.025 10.530 -13.059 1.00 91.75 84 LEU A CA 1
ATOM 662 C C . LEU A 1 84 ? 29.447 9.870 -14.316 1.00 91.75 84 LEU A C 1
ATOM 664 O O . LEU A 1 84 ? 30.198 9.513 -15.211 1.00 91.75 84 LEU A O 1
ATOM 668 N N . LEU A 1 85 ? 28.123 9.702 -14.373 1.00 93.44 85 LEU A N 1
ATOM 669 C CA . LEU A 1 85 ? 27.462 9.115 -15.538 1.00 93.44 85 LEU A CA 1
ATOM 670 C C . LEU A 1 85 ? 27.593 10.024 -16.767 1.00 93.44 85 LEU A C 1
ATOM 672 O O . LEU A 1 85 ? 27.910 9.529 -17.836 1.00 93.44 85 LEU A O 1
ATOM 676 N N . GLN A 1 86 ? 27.433 11.339 -16.604 1.00 91.75 86 GLN A N 1
ATOM 677 C CA . GLN A 1 86 ? 27.647 12.318 -17.680 1.00 91.75 86 GLN A CA 1
ATOM 678 C C . GLN A 1 86 ? 29.093 12.346 -18.194 1.00 91.75 86 GLN A C 1
ATOM 680 O O . GLN A 1 86 ? 29.318 12.647 -19.356 1.00 91.75 86 GLN A O 1
ATOM 685 N N . GLU A 1 87 ? 30.074 12.057 -17.336 1.00 91.12 87 GLU A N 1
ATOM 686 C CA . GLU A 1 87 ? 31.494 12.009 -17.714 1.00 91.12 87 GLU A CA 1
ATOM 687 C C . GLU A 1 87 ? 31.898 10.700 -18.411 1.00 91.12 87 GLU A C 1
ATOM 689 O O . GLU A 1 87 ? 32.976 10.637 -18.997 1.00 91.12 87 GLU A O 1
ATOM 694 N N . ARG A 1 88 ? 31.094 9.637 -18.286 1.00 91.00 88 ARG A N 1
ATOM 695 C CA . ARG A 1 88 ? 31.468 8.271 -18.693 1.00 91.00 88 ARG A CA 1
ATOM 696 C C . ARG A 1 88 ? 30.593 7.669 -19.785 1.00 91.00 88 ARG A C 1
ATOM 698 O O . ARG A 1 88 ? 30.966 6.637 -20.327 1.00 91.00 88 ARG A O 1
ATOM 705 N N . LEU A 1 89 ? 29.430 8.254 -20.044 1.00 92.19 89 LEU A N 1
ATOM 706 C CA . LEU A 1 89 ? 28.490 7.798 -21.061 1.00 92.19 89 LEU A CA 1
ATOM 707 C C . LEU A 1 89 ? 28.496 8.781 -22.232 1.00 92.19 89 LEU A C 1
ATOM 709 O O . LEU A 1 89 ? 28.596 9.989 -22.023 1.00 92.19 89 LEU A O 1
ATOM 713 N N . ASP A 1 90 ? 28.385 8.254 -23.447 1.00 89.56 90 ASP A N 1
ATOM 714 C CA . ASP A 1 90 ? 28.573 9.022 -24.683 1.00 89.56 90 ASP A CA 1
ATOM 715 C C . ASP A 1 90 ? 27.280 9.696 -25.175 1.00 89.56 90 ASP A C 1
ATOM 717 O O . ASP A 1 90 ? 27.320 10.640 -25.965 1.00 89.56 90 ASP A O 1
ATOM 721 N N . GLY A 1 91 ? 26.120 9.188 -24.755 1.00 92.12 91 GLY A N 1
ATOM 722 C CA . GLY A 1 91 ? 24.805 9.640 -25.192 1.00 92.12 91 GLY A CA 1
ATOM 723 C C . GLY A 1 91 ? 24.142 10.688 -24.302 1.00 92.12 91 GLY A C 1
ATOM 724 O O . GLY A 1 91 ? 24.634 11.105 -23.253 1.00 92.12 91 GLY A O 1
ATOM 725 N N . GLU A 1 92 ? 22.943 11.088 -24.719 1.00 95.19 92 GLU A N 1
ATOM 726 C CA . GLU A 1 92 ? 22.101 12.000 -23.954 1.00 95.19 92 GLU A CA 1
ATOM 727 C C . GLU A 1 92 ? 21.388 11.248 -22.824 1.00 95.19 92 GLU A C 1
ATOM 729 O O . GLU A 1 92 ? 20.720 10.235 -23.053 1.00 95.19 92 GLU A O 1
ATOM 734 N N . LEU A 1 93 ? 21.530 11.743 -21.592 1.00 95.31 93 LEU A N 1
ATOM 735 C CA . LEU A 1 93 ? 21.027 11.077 -20.394 1.00 95.31 93 LEU A CA 1
ATOM 736 C C . LEU A 1 93 ? 19.679 11.636 -19.939 1.00 95.31 93 LEU A C 1
ATOM 738 O O . LEU A 1 93 ? 19.525 12.831 -19.689 1.00 95.31 93 LEU A O 1
ATOM 742 N N . PHE A 1 94 ? 18.740 10.727 -19.710 1.00 94.62 94 PHE A N 1
ATOM 743 C CA . PHE A 1 94 ? 17.390 10.988 -19.244 1.00 94.62 94 PHE A CA 1
ATOM 744 C C . PHE A 1 94 ? 17.106 10.241 -17.942 1.00 94.62 94 PHE A C 1
ATOM 746 O O . PHE A 1 94 ? 17.530 9.103 -17.722 1.00 94.62 94 PHE A O 1
ATOM 753 N N . ILE A 1 95 ? 16.324 10.882 -17.079 1.00 92.25 95 ILE A N 1
ATOM 754 C CA . ILE A 1 95 ? 15.738 10.263 -15.891 1.00 92.25 95 ILE A CA 1
ATOM 755 C C . ILE A 1 95 ? 14.238 10.206 -16.122 1.00 92.25 95 ILE A C 1
ATOM 757 O O . ILE A 1 95 ? 13.639 11.177 -16.581 1.00 92.25 95 ILE A O 1
ATOM 761 N N . ILE A 1 96 ? 13.627 9.080 -15.773 1.00 87.62 96 ILE A N 1
ATOM 762 C CA . ILE A 1 96 ? 12.179 8.947 -15.851 1.00 87.62 96 ILE A CA 1
ATOM 763 C C . ILE A 1 96 ? 11.582 9.388 -14.523 1.00 87.62 96 ILE A C 1
ATOM 765 O O . ILE A 1 96 ? 11.818 8.765 -13.483 1.00 87.62 96 ILE A O 1
ATOM 769 N N . ASP A 1 97 ? 10.798 10.458 -14.567 1.00 86.62 97 ASP A N 1
ATOM 770 C CA . ASP A 1 97 ? 9.953 10.854 -13.451 1.00 86.62 97 ASP A CA 1
ATOM 771 C C . ASP A 1 97 ? 8.624 10.092 -13.519 1.00 86.62 97 ASP A C 1
ATOM 773 O O . ASP A 1 97 ? 7.759 10.358 -14.351 1.00 86.62 97 ASP A O 1
ATOM 777 N N . TYR A 1 98 ? 8.468 9.110 -12.633 1.00 83.81 98 TYR A N 1
ATOM 778 C CA . TYR A 1 98 ? 7.242 8.319 -12.528 1.00 83.81 98 TYR A CA 1
ATOM 779 C C . TYR A 1 98 ? 6.160 8.980 -11.650 1.00 83.81 98 TYR A C 1
ATOM 781 O O . TYR A 1 98 ? 5.079 8.406 -11.458 1.00 83.81 98 TYR A O 1
ATOM 789 N N . GLY A 1 99 ? 6.446 10.148 -11.063 1.00 84.19 99 GLY A N 1
ATOM 790 C CA . GLY A 1 99 ? 5.552 10.875 -10.170 1.00 84.19 99 GLY A CA 1
ATOM 791 C C . GLY A 1 99 ? 5.006 10.020 -9.018 1.00 84.19 99 GLY A C 1
ATOM 792 O O . GLY A 1 99 ? 5.701 9.199 -8.416 1.00 84.19 99 GLY A O 1
ATOM 793 N N . LYS A 1 100 ? 3.712 10.189 -8.715 1.00 83.50 100 LYS A N 1
ATOM 794 C CA . LYS A 1 100 ? 3.015 9.473 -7.626 1.00 83.50 100 LYS A CA 1
ATOM 795 C C . LYS A 1 100 ? 2.785 7.980 -7.911 1.00 83.50 100 LYS A C 1
ATOM 797 O O . LYS A 1 100 ? 2.510 7.221 -6.988 1.00 83.50 100 LYS A O 1
ATOM 802 N N . ASN A 1 101 ? 2.918 7.545 -9.165 1.00 80.25 101 ASN A N 1
ATOM 803 C CA . ASN A 1 101 ? 2.546 6.204 -9.622 1.00 80.25 101 ASN A CA 1
ATOM 804 C C . ASN A 1 101 ? 3.761 5.319 -9.923 1.00 80.25 101 ASN A C 1
ATOM 806 O O . ASN A 1 101 ? 3.706 4.494 -10.830 1.00 80.25 101 ASN A O 1
ATOM 810 N N . PHE A 1 102 ? 4.842 5.436 -9.145 1.00 76.38 102 PHE A N 1
ATOM 811 C CA . PHE A 1 102 ? 6.124 4.755 -9.384 1.00 76.38 102 PHE A CA 1
ATOM 812 C C . PHE A 1 102 ? 6.012 3.280 -9.821 1.00 76.38 102 PHE A C 1
ATOM 814 O O . PHE A 1 102 ? 6.632 2.870 -10.799 1.00 76.38 102 PHE A O 1
ATOM 821 N N . ARG A 1 103 ? 5.178 2.475 -9.145 1.00 78.31 103 ARG A N 1
ATOM 822 C CA . ARG A 1 103 ? 5.008 1.044 -9.474 1.00 78.31 103 ARG A CA 1
ATOM 823 C C . ARG A 1 103 ?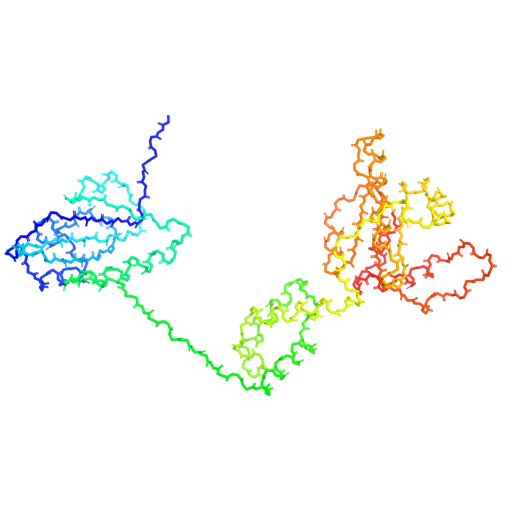 4.321 0.804 -10.820 1.00 78.31 103 ARG A C 1
ATOM 825 O O . ARG A 1 103 ? 4.678 -0.143 -11.513 1.00 78.31 103 ARG A O 1
ATOM 832 N N . ALA A 1 104 ? 3.318 1.611 -11.161 1.00 83.56 104 ALA A N 1
ATOM 833 C CA . ALA A 1 104 ? 2.628 1.509 -12.445 1.00 83.56 104 ALA A CA 1
ATOM 834 C C . ALA A 1 104 ? 3.477 2.119 -13.567 1.00 83.56 104 ALA A C 1
ATOM 836 O O . ALA A 1 104 ? 3.558 1.542 -14.644 1.00 83.56 104 ALA A O 1
ATOM 837 N N . GLY A 1 105 ? 4.177 3.219 -13.283 1.00 85.88 105 GLY A N 1
ATOM 838 C CA . GLY A 1 105 ? 5.086 3.884 -14.208 1.00 85.88 105 GLY A CA 1
ATOM 839 C C . GLY A 1 105 ? 6.246 2.991 -14.642 1.00 85.88 105 GLY A C 1
ATOM 840 O O . GLY A 1 105 ? 6.499 2.883 -15.835 1.00 85.88 105 GLY A O 1
ATOM 841 N N . LEU A 1 106 ? 6.886 2.272 -13.712 1.00 86.50 106 LEU A N 1
ATOM 842 C CA . LEU A 1 106 ? 7.957 1.325 -14.052 1.00 86.50 106 LEU A CA 1
ATOM 843 C C . LEU A 1 106 ? 7.460 0.215 -14.992 1.00 86.50 106 LEU A C 1
ATOM 845 O O . LEU A 1 106 ? 8.133 -0.124 -15.961 1.00 86.50 106 LEU A O 1
ATOM 849 N N . LYS A 1 107 ? 6.263 -0.328 -14.726 1.00 89.19 107 LYS A N 1
ATOM 850 C CA . LYS A 1 107 ? 5.629 -1.328 -15.600 1.00 89.19 107 LYS A CA 1
ATOM 851 C C . LYS A 1 107 ? 5.279 -0.747 -16.965 1.00 89.19 107 LYS A C 1
ATOM 853 O O . LYS A 1 107 ? 5.519 -1.404 -17.966 1.00 89.19 107 LYS A O 1
ATOM 858 N N . GLY A 1 108 ? 4.729 0.466 -17.000 1.00 89.62 108 GLY A N 1
ATOM 859 C CA . GLY A 1 108 ? 4.382 1.157 -18.239 1.00 89.62 108 GLY A CA 1
ATOM 860 C C . GLY A 1 108 ? 5.608 1.446 -19.099 1.00 89.62 108 GLY A C 1
ATOM 861 O O . GLY A 1 108 ? 5.571 1.216 -20.300 1.00 89.62 108 GLY A O 1
ATOM 862 N N . PHE A 1 109 ? 6.715 1.872 -18.489 1.00 91.50 109 PHE A N 1
ATOM 863 C CA . PHE A 1 109 ? 7.967 2.086 -19.209 1.00 91.50 109 PHE A CA 1
ATOM 864 C C . PHE A 1 109 ? 8.547 0.778 -19.753 1.00 91.50 109 PHE A C 1
ATOM 866 O O . PHE A 1 109 ? 8.918 0.716 -20.919 1.00 91.50 109 PHE A O 1
ATOM 873 N N . GLN A 1 110 ? 8.563 -0.285 -18.946 1.00 92.75 110 GLN A N 1
ATOM 874 C CA . GLN A 1 110 ? 9.010 -1.602 -19.403 1.00 92.75 110 GLN A CA 1
ATOM 875 C C . GLN A 1 110 ? 8.134 -2.129 -20.555 1.00 92.75 110 GLN A C 1
ATOM 877 O O . GLN A 1 110 ? 8.663 -2.573 -21.569 1.00 92.75 110 GLN A O 1
ATOM 882 N N . TYR A 1 111 ? 6.809 -1.984 -20.450 1.00 92.25 111 TYR A N 1
ATOM 883 C CA . TYR A 1 111 ? 5.871 -2.308 -21.526 1.00 92.25 111 TYR A CA 1
ATOM 884 C C . TYR A 1 111 ? 6.151 -1.492 -22.796 1.00 92.25 111 TYR A C 1
ATOM 886 O O . TYR A 1 111 ? 6.137 -2.035 -23.894 1.00 92.25 111 TYR A O 1
ATOM 894 N N . LEU A 1 112 ? 6.452 -0.198 -22.660 1.00 91.94 112 LEU A N 1
ATOM 895 C CA . LEU A 1 112 ? 6.796 0.662 -23.791 1.00 91.94 112 LEU A CA 1
ATOM 896 C C . LEU A 1 112 ? 8.079 0.198 -24.48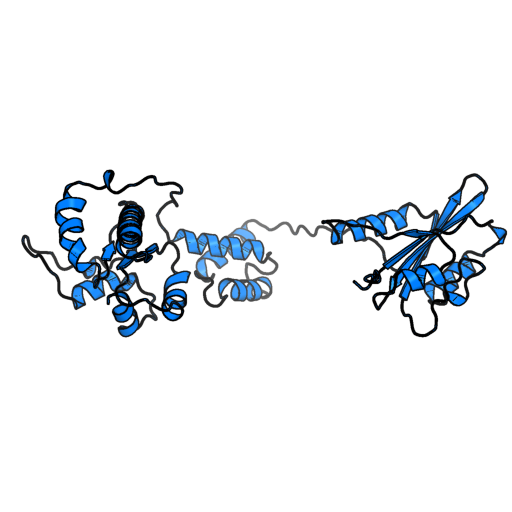7 1.00 91.94 112 LEU A C 1
ATOM 898 O O . LEU A 1 112 ? 8.089 0.082 -25.709 1.00 91.94 112 LEU A O 1
ATOM 902 N N . LEU A 1 113 ? 9.136 -0.120 -23.733 1.00 92.31 113 LEU A N 1
ATOM 903 C CA . LEU A 1 113 ? 10.369 -0.653 -24.318 1.00 92.31 113 LEU A CA 1
ATOM 904 C C . LEU A 1 113 ? 10.093 -1.920 -25.136 1.00 92.31 113 LEU A C 1
ATOM 906 O O . LEU A 1 113 ? 10.629 -2.055 -26.235 1.00 92.31 113 LEU A O 1
ATOM 910 N N . GLU A 1 114 ? 9.255 -2.824 -24.616 1.00 91.19 114 GLU A N 1
ATOM 911 C CA . GLU A 1 114 ? 8.903 -4.100 -25.262 1.00 91.19 114 GLU A CA 1
ATOM 912 C C . GLU A 1 114 ? 8.194 -3.934 -26.609 1.00 91.19 114 GLU A C 1
ATOM 914 O O . GLU A 1 114 ? 8.271 -4.836 -27.436 1.00 91.19 114 GLU A O 1
ATOM 919 N N . HIS A 1 115 ? 7.530 -2.797 -26.840 1.00 90.19 115 HIS A N 1
ATOM 920 C CA . HIS A 1 115 ? 6.711 -2.573 -28.036 1.00 90.19 115 HIS A CA 1
ATOM 921 C C . HIS A 1 115 ? 7.291 -1.529 -28.998 1.00 90.19 115 HIS A C 1
ATOM 923 O O . HIS A 1 115 ? 6.897 -1.494 -30.160 1.00 90.19 115 HIS A O 1
ATOM 929 N N . VAL A 1 116 ? 8.206 -0.670 -28.538 1.00 88.06 116 VAL A N 1
ATOM 930 C CA . VAL A 1 116 ? 8.848 0.356 -29.382 1.00 88.06 116 VAL A CA 1
ATOM 931 C C . VAL A 1 116 ? 10.105 -0.178 -30.074 1.00 88.06 116 VAL A C 1
ATOM 933 O O . VAL A 1 116 ? 10.438 0.259 -31.175 1.00 88.06 116 VAL A O 1
ATOM 936 N N . GLY A 1 117 ? 10.811 -1.124 -29.451 1.00 87.81 117 GLY A N 1
ATOM 937 C CA . GLY A 1 117 ? 12.016 -1.709 -30.031 1.00 87.81 117 GLY A CA 1
ATOM 938 C C . GLY A 1 117 ? 11.718 -2.608 -31.226 1.00 87.81 117 GLY A C 1
ATOM 939 O O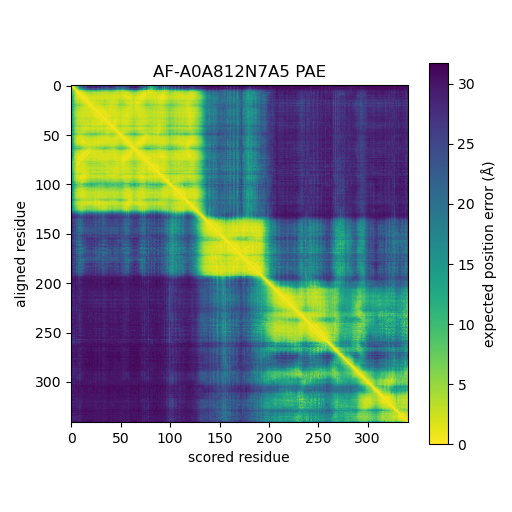 . GLY A 1 117 ? 10.989 -3.585 -31.092 1.00 87.81 117 GLY A O 1
ATOM 940 N N . GLN A 1 118 ? 12.358 -2.343 -32.366 1.00 94.00 118 GLN A N 1
ATOM 941 C CA . GLN A 1 118 ? 12.414 -3.306 -33.475 1.00 94.00 118 GLN A CA 1
ATOM 942 C C . GLN A 1 118 ? 13.402 -4.439 -33.173 1.00 94.00 118 GLN A C 1
ATOM 944 O O . GLN A 1 118 ? 13.220 -5.572 -33.610 1.00 94.00 118 GLN A O 1
ATOM 949 N N . TRP A 1 119 ? 14.436 -4.137 -32.388 1.00 95.44 119 TRP A N 1
ATOM 950 C CA . TRP A 1 119 ? 15.369 -5.110 -31.839 1.00 95.44 119 TRP A CA 1
ATOM 951 C C . TRP A 1 119 ? 15.655 -4.765 -30.379 1.00 95.44 119 TRP A C 1
ATOM 953 O O . TRP A 1 119 ? 15.779 -3.590 -30.031 1.00 95.44 119 TRP A O 1
ATOM 963 N N . SER A 1 120 ? 15.749 -5.757 -29.494 1.00 95.00 120 SER A N 1
ATOM 964 C CA . SER A 1 120 ? 16.064 -5.485 -28.092 1.00 95.00 120 SER A CA 1
ATOM 965 C C . SER A 1 120 ? 16.662 -6.670 -27.342 1.00 95.00 120 SER A C 1
ATOM 967 O O . SER A 1 120 ? 16.410 -7.832 -27.655 1.00 95.00 120 SER A O 1
ATOM 969 N N . VAL A 1 121 ? 17.419 -6.353 -26.293 1.00 95.44 121 VAL A N 1
ATOM 970 C CA . VAL A 1 121 ? 17.886 -7.293 -25.272 1.00 95.44 121 VAL A CA 1
ATOM 971 C C . VAL A 1 121 ? 17.404 -6.786 -23.925 1.00 95.44 121 VAL A C 1
ATOM 973 O O . VAL A 1 121 ? 17.810 -5.716 -23.460 1.00 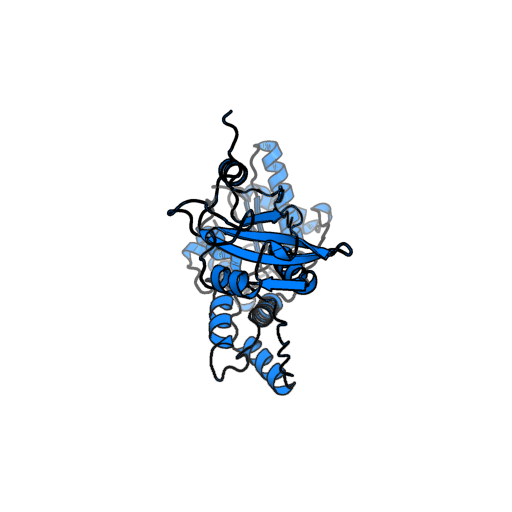95.44 121 VAL A O 1
ATOM 976 N N . MET A 1 122 ? 16.516 -7.551 -23.296 1.00 92.88 122 MET A N 1
ATOM 977 C CA . MET A 1 122 ? 15.833 -7.138 -22.077 1.00 92.88 122 MET A CA 1
ATOM 978 C C . MET A 1 122 ? 16.126 -8.070 -20.908 1.00 92.88 122 MET A C 1
ATOM 980 O O . MET A 1 122 ? 16.159 -9.286 -21.050 1.00 92.88 122 MET A O 1
ATOM 984 N N . TRP A 1 123 ? 16.278 -7.477 -19.725 1.00 89.69 123 TRP A N 1
ATOM 985 C CA . TRP A 1 123 ? 16.410 -8.186 -18.450 1.00 89.69 123 TRP A CA 1
ATOM 986 C C . TRP A 1 123 ? 15.067 -8.432 -17.759 1.00 89.69 123 TRP A C 1
ATOM 988 O O . TRP A 1 123 ? 14.997 -9.223 -16.818 1.00 89.69 123 TRP A O 1
ATOM 998 N N . PHE A 1 124 ? 14.020 -7.731 -18.191 1.00 90.00 124 PHE A N 1
ATOM 999 C CA . PHE A 1 124 ? 12.682 -7.781 -17.619 1.00 90.00 124 PHE A CA 1
ATOM 1000 C C . PHE A 1 124 ? 11.656 -7.946 -18.735 1.00 90.00 124 PHE A C 1
ATOM 1002 O O . PHE A 1 124 ? 11.909 -7.531 -19.863 1.00 90.00 124 PHE A O 1
ATOM 1009 N N . GLN A 1 125 ? 10.522 -8.552 -18.395 1.00 89.75 125 GLN A N 1
ATOM 1010 C CA . GLN A 1 125 ? 9.369 -8.700 -19.276 1.00 89.75 125 GLN A CA 1
ATOM 1011 C C . GLN A 1 125 ? 8.084 -8.403 -18.501 1.00 89.75 125 GLN A C 1
ATOM 1013 O O . GLN A 1 125 ? 7.968 -8.771 -17.323 1.00 89.75 125 GLN A O 1
ATOM 1018 N N . VAL A 1 126 ? 7.112 -7.755 -19.141 1.00 89.00 126 VAL A N 1
ATOM 1019 C CA . VAL A 1 126 ? 5.770 -7.582 -18.587 1.00 89.00 126 VAL A CA 1
ATOM 1020 C C . VAL A 1 126 ? 4.944 -8.837 -18.855 1.00 89.00 126 VAL A C 1
ATOM 1022 O O . VAL A 1 126 ? 4.756 -9.252 -19.992 1.00 89.00 126 VAL A O 1
ATOM 1025 N N . SER A 1 127 ? 4.403 -9.437 -17.793 1.00 83.94 127 SER A N 1
ATOM 1026 C CA . SER A 1 127 ? 3.466 -10.558 -17.889 1.00 83.94 127 SER A CA 1
ATOM 1027 C C . SER A 1 127 ? 2.056 -10.148 -17.473 1.00 83.94 127 SER A C 1
ATOM 1029 O O . SER A 1 127 ? 1.852 -9.407 -16.502 1.00 83.94 127 SER A O 1
ATOM 1031 N N . VAL A 1 128 ? 1.063 -10.649 -18.212 1.00 78.56 128 VAL A N 1
ATOM 1032 C CA . VAL A 1 128 ? -0.347 -10.539 -17.830 1.00 78.56 128 VAL A CA 1
ATOM 1033 C C . VAL A 1 128 ? -0.589 -11.491 -16.665 1.00 78.56 128 VAL A C 1
ATOM 1035 O O . VAL A 1 128 ? -0.225 -12.664 -16.710 1.00 78.56 128 VAL A O 1
ATOM 1038 N N . LYS A 1 129 ? -1.187 -10.982 -15.588 1.00 73.50 129 LYS A N 1
ATOM 1039 C CA . LYS A 1 129 ? -1.562 -11.815 -14.449 1.00 73.50 129 LYS A CA 1
ATOM 1040 C C . LYS A 1 129 ? -2.926 -12.432 -14.737 1.00 73.50 129 LYS A C 1
ATOM 1042 O O . LYS A 1 129 ? -3.914 -11.702 -14.774 1.00 73.50 129 LYS A O 1
ATOM 1047 N N . ASP A 1 130 ? -2.986 -13.752 -14.893 1.00 59.72 130 ASP A N 1
ATOM 1048 C CA . ASP A 1 130 ? -4.264 -14.450 -15.026 1.00 59.72 130 ASP A CA 1
ATOM 1049 C C . ASP A 1 130 ? -5.141 -14.186 -13.802 1.00 59.72 130 ASP A C 1
ATOM 1051 O O . ASP A 1 130 ? -4.751 -14.415 -12.647 1.00 59.72 130 ASP A O 1
ATOM 1055 N N . THR A 1 131 ? -6.352 -13.699 -14.055 1.00 52.47 131 THR A N 1
ATOM 1056 C CA . THR A 1 131 ? -7.335 -13.482 -12.998 1.00 52.47 131 THR A CA 1
ATOM 1057 C C . THR A 1 131 ? -7.933 -14.841 -12.659 1.00 52.47 131 THR A C 1
ATOM 1059 O O . THR A 1 131 ? -8.880 -15.291 -13.297 1.00 52.47 131 THR A O 1
ATOM 1062 N N . LYS A 1 132 ? -7.355 -15.547 -11.680 1.00 56.72 132 LYS A N 1
ATOM 1063 C CA . LYS A 1 132 ? -7.940 -16.784 -11.140 1.00 56.72 132 LYS A CA 1
ATOM 1064 C C . LYS A 1 132 ? -9.197 -16.450 -10.338 1.00 56.72 132 LYS A C 1
ATOM 1066 O O . LYS A 1 132 ? -9.187 -16.479 -9.108 1.00 56.72 132 LYS A O 1
ATOM 1071 N N . THR A 1 133 ? -10.290 -16.136 -11.016 1.00 50.50 133 THR A N 1
ATOM 1072 C CA . THR A 1 133 ? -11.600 -16.020 -10.379 1.00 50.50 133 THR A CA 1
ATOM 1073 C C . THR A 1 133 ? -12.137 -17.435 -10.189 1.00 50.50 133 THR A C 1
ATOM 1075 O O . THR A 1 133 ? -12.877 -17.949 -11.022 1.00 50.50 133 THR A O 1
ATOM 1078 N N . LYS A 1 134 ? -11.723 -18.123 -9.115 1.00 61.00 134 LYS A N 1
ATOM 1079 C CA . LYS A 1 134 ? -12.439 -19.331 -8.681 1.00 61.00 134 LYS A CA 1
ATOM 1080 C C . LYS A 1 134 ? -13.875 -18.904 -8.379 1.00 61.00 134 LYS A C 1
ATOM 1082 O O . LYS A 1 134 ? -14.093 -18.111 -7.463 1.00 61.00 134 LYS A O 1
ATOM 1087 N N . ILE A 1 135 ? -14.830 -19.396 -9.163 1.00 64.56 135 ILE A N 1
ATOM 1088 C CA . ILE A 1 135 ? -16.254 -19.249 -8.861 1.00 64.56 135 ILE A CA 1
ATOM 1089 C C . ILE A 1 135 ? -16.471 -19.917 -7.501 1.00 64.56 135 ILE A C 1
ATOM 1091 O O . ILE A 1 135 ? -16.188 -21.101 -7.341 1.00 64.56 135 ILE A O 1
ATOM 1095 N N . LYS A 1 136 ? -16.892 -19.139 -6.502 1.00 71.00 136 LYS A N 1
ATOM 1096 C CA . LYS A 1 136 ? -17.217 -19.658 -5.171 1.00 71.00 136 LYS A CA 1
ATOM 1097 C C . LYS A 1 136 ? -18.675 -20.107 -5.186 1.00 71.00 136 LYS A C 1
ATOM 1099 O O . LYS A 1 136 ? -19.545 -19.300 -5.511 1.00 71.00 136 LYS A O 1
ATOM 1104 N N . HIS A 1 137 ? -18.948 -21.369 -4.860 1.00 81.50 137 HIS A N 1
ATOM 1105 C CA . HIS A 1 137 ? -20.326 -21.840 -4.735 1.00 81.50 137 HIS A CA 1
ATOM 1106 C C . HIS A 1 137 ? -21.008 -21.165 -3.540 1.00 81.50 137 HIS A C 1
ATOM 1108 O O . HIS A 1 137 ? -20.373 -20.860 -2.530 1.00 81.50 137 HIS A O 1
ATOM 1114 N N . LYS A 1 138 ? -22.321 -20.929 -3.649 1.00 86.00 138 LYS A N 1
ATOM 1115 C CA . LYS A 1 138 ? -23.104 -20.262 -2.598 1.00 86.00 138 LYS A CA 1
ATOM 1116 C C . LYS A 1 138 ? -23.021 -20.999 -1.255 1.00 86.00 138 LYS A C 1
ATOM 1118 O O . LYS A 1 138 ? -22.832 -20.351 -0.236 1.00 86.00 138 LYS A O 1
ATOM 1123 N N . SER A 1 139 ? -23.087 -22.331 -1.267 1.00 88.00 139 SER A N 1
ATOM 1124 C CA . SER A 1 139 ? -22.947 -23.165 -0.065 1.00 88.00 139 SER A CA 1
ATOM 1125 C C . SER A 1 139 ? -21.636 -22.910 0.680 1.00 88.00 139 SER A C 1
ATOM 1127 O O . SER A 1 139 ? -21.628 -22.825 1.905 1.00 88.00 139 SER A O 1
ATOM 1129 N N . ASP A 1 140 ? -20.540 -22.737 -0.060 1.00 85.06 140 ASP A N 1
ATOM 1130 C CA . ASP A 1 140 ? -19.206 -22.532 0.509 1.00 85.06 140 ASP A CA 1
ATOM 1131 C C . ASP A 1 140 ? -19.073 -21.118 1.082 1.00 85.06 140 ASP A C 1
ATOM 1133 O O . ASP A 1 140 ? -18.435 -20.907 2.114 1.00 85.06 140 ASP A O 1
ATOM 1137 N N . LEU A 1 141 ? -19.712 -20.138 0.433 1.00 89.50 141 LEU A N 1
ATOM 1138 C CA . LEU A 1 141 ? -19.824 -18.778 0.954 1.00 89.50 141 LEU A CA 1
ATOM 1139 C C . LEU A 1 141 ? -20.633 -18.747 2.252 1.00 89.50 141 LEU A C 1
ATOM 1141 O O . LEU A 1 141 ? -20.164 -18.179 3.237 1.00 89.50 141 LEU A O 1
ATOM 1145 N N . ASP A 1 142 ? -21.803 -19.384 2.271 1.00 91.50 142 ASP A N 1
ATOM 1146 C CA . ASP A 1 142 ? -22.681 -19.436 3.441 1.00 91.50 142 ASP A CA 1
ATOM 1147 C C . ASP A 1 142 ? -21.981 -20.131 4.623 1.00 91.50 142 ASP A C 1
ATOM 1149 O O . ASP A 1 142 ? -22.006 -19.624 5.749 1.00 91.50 142 ASP A O 1
ATOM 1153 N N . ALA A 1 143 ? -21.276 -21.240 4.368 1.00 92.44 143 ALA A N 1
ATOM 1154 C CA . ALA A 1 143 ? -20.464 -21.927 5.369 1.00 92.44 143 ALA A CA 1
ATOM 1155 C C . ALA A 1 143 ? -19.321 -21.041 5.892 1.00 92.44 143 ALA A C 1
ATOM 1157 O O . ALA A 1 143 ? -19.117 -20.952 7.105 1.00 92.44 143 ALA A O 1
ATOM 1158 N N . GLY A 1 144 ? -18.612 -20.340 5.000 1.00 93.75 144 GLY A N 1
ATOM 1159 C CA . GLY A 1 144 ? -17.531 -19.424 5.361 1.00 93.75 144 GLY A CA 1
ATOM 1160 C C . GLY A 1 144 ? -18.003 -18.249 6.221 1.00 93.75 144 GLY A C 1
ATOM 1161 O O . GLY A 1 144 ? -17.433 -17.989 7.281 1.00 93.75 144 GLY A O 1
ATOM 1162 N N . PHE A 1 145 ? -19.084 -17.570 5.831 1.00 94.06 145 PHE A N 1
ATOM 1163 C CA . PHE A 1 145 ? -19.648 -16.475 6.628 1.00 94.06 145 PHE A CA 1
ATOM 1164 C C . PHE A 1 145 ? -20.227 -16.962 7.955 1.00 94.06 145 PHE A C 1
ATOM 1166 O O . PHE A 1 145 ? -20.026 -16.312 8.983 1.00 94.06 145 PHE A O 1
ATOM 1173 N N . SER A 1 146 ? -20.893 -18.121 7.972 1.00 92.88 146 SER A N 1
ATOM 1174 C CA . SER A 1 146 ? -21.376 -18.703 9.223 1.00 92.88 146 SER A CA 1
ATOM 1175 C C . SER A 1 146 ? -20.216 -19.031 10.163 1.00 92.88 146 SER A C 1
ATOM 1177 O O . SER A 1 146 ? -20.294 -18.699 11.343 1.00 92.88 146 SER A O 1
ATOM 1179 N N . PHE A 1 147 ? -19.117 -19.584 9.640 1.00 95.06 147 PHE A N 1
ATOM 1180 C CA . PHE A 1 147 ? -17.905 -19.864 10.408 1.00 95.06 147 PHE A CA 1
ATOM 1181 C C . PHE A 1 147 ? -17.299 -18.593 11.015 1.00 95.06 147 PHE A C 1
ATOM 1183 O O . PHE A 1 147 ? -17.039 -18.570 12.217 1.00 95.06 147 PHE A O 1
ATOM 1190 N N . ILE A 1 148 ? -17.152 -17.513 10.236 1.00 94.00 148 ILE A N 1
ATOM 1191 C CA . ILE A 1 148 ? -16.677 -16.215 10.752 1.00 94.00 148 ILE A CA 1
ATOM 1192 C C . ILE A 1 148 ? -17.608 -15.703 11.857 1.00 94.00 148 ILE A C 1
ATOM 1194 O O . ILE A 1 148 ? -17.144 -15.251 12.899 1.00 94.00 148 ILE A O 1
ATOM 1198 N N . ARG A 1 149 ? -18.925 -15.797 11.664 1.00 88.31 149 ARG A N 1
ATOM 1199 C CA . ARG A 1 149 ? -19.909 -15.327 12.645 1.00 88.31 149 ARG A CA 1
ATOM 1200 C C . ARG A 1 149 ? -19.832 -16.093 13.971 1.00 88.31 149 ARG A C 1
ATOM 1202 O O . ARG A 1 149 ? -20.018 -15.485 15.026 1.00 88.31 149 ARG A O 1
ATOM 1209 N N . THR A 1 150 ? -19.596 -17.404 13.930 1.00 89.12 150 THR A N 1
ATOM 1210 C CA . THR A 1 150 ? -19.606 -18.264 15.126 1.00 89.12 150 THR A CA 1
ATOM 1211 C C . THR A 1 150 ? -18.246 -18.396 15.806 1.00 89.12 150 THR A C 1
ATOM 1213 O O . THR A 1 150 ? -18.195 -18.442 17.027 1.00 89.12 150 THR A O 1
ATOM 1216 N N . GLN A 1 151 ? -17.160 -18.474 15.034 1.00 91.69 151 GLN A N 1
ATOM 1217 C CA . GLN A 1 151 ? -15.808 -18.773 15.531 1.00 91.69 151 GLN A CA 1
ATOM 1218 C C . GLN A 1 151 ? -14.870 -17.561 15.474 1.00 91.69 151 GLN A C 1
ATOM 1220 O O . GLN A 1 151 ? -13.790 -17.578 16.061 1.00 91.69 151 GLN A O 1
ATOM 1225 N N . GLY A 1 152 ? -15.265 -16.511 14.753 1.00 89.69 152 GLY A N 1
ATOM 1226 C CA . GLY A 1 152 ? -14.469 -15.308 14.593 1.00 89.69 152 GLY A CA 1
ATOM 1227 C C . GLY A 1 152 ? -14.387 -14.485 15.884 1.00 89.69 152 GLY A C 1
ATOM 1228 O O . GLY A 1 152 ? -15.412 -14.244 16.532 1.00 89.69 152 GLY A O 1
ATOM 1229 N N . PRO A 1 153 ? -13.192 -13.998 16.264 1.00 86.31 153 PRO A N 1
ATOM 1230 C CA . PRO A 1 153 ? -13.036 -13.163 17.448 1.00 86.31 153 PRO A CA 1
ATOM 1231 C C . PRO A 1 153 ? -13.773 -11.826 17.290 1.00 86.31 153 PRO A C 1
ATOM 1233 O O . PRO A 1 153 ? -13.643 -11.132 16.281 1.00 86.31 153 PRO A O 1
ATOM 1236 N N . ARG A 1 154 ? -14.523 -11.428 18.324 1.00 80.56 154 ARG A N 1
ATOM 1237 C CA . ARG A 1 154 ? -15.353 -10.206 18.324 1.00 80.56 154 ARG A CA 1
ATOM 1238 C C . ARG A 1 154 ? -14.588 -8.913 18.584 1.00 80.56 154 ARG A C 1
ATOM 1240 O O . ARG A 1 154 ? -15.130 -7.841 18.376 1.00 80.56 154 ARG A O 1
ATOM 1247 N N . SER A 1 155 ? -13.326 -9.008 18.984 1.00 73.19 155 SER A N 1
ATOM 1248 C CA . SER A 1 155 ? -12.469 -7.856 19.241 1.00 73.19 155 SER A CA 1
ATOM 1249 C C . SER A 1 155 ? -11.106 -8.062 18.596 1.00 73.19 155 SER A C 1
ATOM 1251 O O . SER A 1 155 ? -10.557 -9.166 18.628 1.00 73.19 155 SER A O 1
ATOM 1253 N N . ASN A 1 156 ? -10.547 -6.990 18.032 1.00 77.06 156 ASN A N 1
ATOM 1254 C CA . ASN A 1 156 ? -9.177 -6.988 17.525 1.00 77.06 156 ASN A CA 1
ATOM 1255 C C . ASN A 1 156 ? -8.136 -6.614 18.598 1.00 77.06 156 ASN A C 1
ATOM 1257 O O . ASN A 1 156 ? -6.990 -6.309 18.262 1.00 77.06 156 ASN A O 1
ATOM 1261 N N . MET A 1 157 ? -8.500 -6.632 19.886 1.00 68.88 157 MET A N 1
ATOM 1262 C CA . MET A 1 157 ? -7.524 -6.503 20.971 1.00 68.88 157 MET A CA 1
ATOM 1263 C C . MET A 1 157 ? -6.401 -7.523 20.803 1.00 68.88 157 MET A C 1
ATOM 1265 O O . MET A 1 157 ? -6.649 -8.676 20.442 1.00 68.88 157 MET A O 1
ATOM 1269 N N . GLN A 1 158 ? -5.164 -7.095 21.065 1.00 74.62 158 GLN A N 1
ATOM 1270 C CA . GLN A 1 158 ? -3.963 -7.922 20.882 1.00 74.62 158 GLN A CA 1
ATOM 1271 C C . GLN A 1 158 ? -3.838 -8.499 19.461 1.00 74.62 158 GLN A C 1
ATOM 1273 O O . GLN A 1 158 ? -3.242 -9.551 19.269 1.00 74.62 158 GLN A O 1
ATOM 1278 N N . ASN A 1 159 ? -4.411 -7.820 18.461 1.00 80.75 159 ASN A N 1
ATOM 1279 C CA . ASN A 1 159 ? -4.366 -8.215 17.056 1.00 80.75 159 ASN A CA 1
ATOM 1280 C C . ASN A 1 159 ? -5.034 -9.574 16.750 1.00 80.75 159 ASN A C 1
ATOM 1282 O O . ASN A 1 159 ? -4.761 -10.178 15.711 1.00 80.75 159 ASN A O 1
ATOM 1286 N N . ARG A 1 160 ? -5.934 -10.050 17.623 1.00 83.81 160 ARG A N 1
ATOM 1287 C CA . ARG A 1 160 ? -6.563 -11.378 17.517 1.00 83.81 160 ARG A CA 1
ATOM 1288 C C . ARG A 1 160 ? -7.336 -11.597 16.225 1.00 83.81 160 ARG A C 1
ATOM 1290 O O . ARG A 1 160 ? -7.276 -12.690 15.676 1.00 83.81 160 ARG A O 1
ATOM 1297 N N . GLN A 1 161 ? -8.058 -10.591 15.721 1.00 89.06 161 GLN A N 1
ATOM 1298 C CA . GLN A 1 161 ? -8.771 -10.734 14.444 1.00 89.06 161 GLN A CA 1
ATOM 1299 C C . GLN A 1 161 ? -7.790 -10.878 13.288 1.00 89.06 161 GLN A C 1
ATOM 1301 O O . GLN A 1 161 ? -8.032 -11.674 12.384 1.00 89.06 161 GLN A O 1
ATOM 1306 N N . THR A 1 162 ? -6.673 -10.149 13.319 1.00 90.44 162 THR A N 1
ATOM 1307 C CA . THR A 1 162 ? -5.621 -10.296 12.310 1.00 90.44 162 THR A CA 1
ATOM 1308 C C . THR A 1 162 ? -4.966 -11.667 12.370 1.00 90.44 162 THR A C 1
ATOM 1310 O O . THR A 1 162 ? -4.854 -12.300 11.327 1.00 90.44 162 THR A O 1
ATOM 1313 N N . GLU A 1 163 ? -4.565 -12.124 13.555 1.00 92.44 163 GLU A N 1
ATOM 1314 C CA . GLU A 1 163 ? -3.919 -13.425 13.738 1.00 92.44 163 GLU A CA 1
ATOM 1315 C C . GLU A 1 163 ? -4.849 -14.572 13.334 1.00 92.44 163 GLU A C 1
ATOM 1317 O O . GLU A 1 163 ? -4.488 -15.398 12.500 1.00 92.44 163 GLU A O 1
ATOM 1322 N N . TRP A 1 164 ? -6.083 -14.570 13.844 1.00 95.62 164 TRP A N 1
ATOM 1323 C CA . TRP A 1 164 ? -7.088 -15.572 13.500 1.00 95.62 164 TRP A CA 1
ATOM 1324 C C . TRP A 1 164 ? -7.377 -15.593 11.998 1.00 95.62 164 TRP A C 1
ATOM 1326 O O . TRP A 1 164 ? -7.432 -16.663 11.400 1.00 95.62 164 TRP A O 1
ATOM 1336 N N . THR A 1 165 ? -7.498 -14.416 11.370 1.00 95.31 165 THR A N 1
ATOM 1337 C CA . THR A 1 165 ? -7.675 -14.325 9.914 1.00 95.31 165 THR A CA 1
ATOM 1338 C C . THR A 1 165 ? -6.507 -14.979 9.188 1.00 95.31 165 THR A C 1
ATOM 1340 O O . THR A 1 165 ? -6.738 -15.790 8.301 1.00 95.31 165 THR A O 1
ATOM 1343 N N . GLU A 1 166 ? -5.269 -14.646 9.557 1.00 95.38 166 GLU A N 1
ATOM 1344 C CA . GLU A 1 166 ? -4.077 -15.160 8.881 1.00 95.38 166 GLU A CA 1
ATOM 1345 C C . GLU A 1 166 ? -3.956 -16.683 9.015 1.00 95.38 166 GLU A C 1
ATOM 1347 O O . GLU A 1 166 ? -3.620 -17.358 8.045 1.00 95.38 166 GLU A O 1
ATOM 1352 N N . ILE A 1 167 ? -4.285 -17.230 10.187 1.00 95.19 167 ILE A N 1
ATOM 1353 C CA . ILE A 1 167 ? -4.279 -18.675 10.436 1.00 95.19 167 ILE A CA 1
ATOM 1354 C C . ILE A 1 167 ? -5.363 -19.365 9.605 1.00 95.19 167 ILE A C 1
ATOM 1356 O O . ILE A 1 167 ? -5.083 -20.316 8.880 1.00 95.19 167 ILE A O 1
ATOM 1360 N N . GLU A 1 168 ? -6.607 -18.897 9.686 1.00 95.50 168 GLU A N 1
ATOM 1361 C CA . GLU A 1 168 ? -7.751 -19.607 9.114 1.00 95.50 168 GLU A CA 1
ATOM 1362 C C . GLU A 1 168 ? -7.789 -19.562 7.586 1.00 95.50 168 GLU A C 1
ATOM 1364 O O . GLU A 1 168 ? -8.145 -20.558 6.958 1.00 95.50 168 GLU A O 1
ATOM 1369 N N . ILE A 1 169 ? -7.356 -18.463 6.959 1.00 94.81 169 ILE A N 1
ATOM 1370 C CA . ILE A 1 169 ? -7.285 -18.404 5.490 1.00 94.81 169 ILE A CA 1
ATOM 1371 C C . ILE A 1 169 ? -6.185 -19.311 4.916 1.00 94.81 169 ILE A C 1
ATOM 1373 O O . ILE A 1 169 ? -6.245 -19.642 3.732 1.00 94.81 169 ILE A O 1
ATOM 1377 N N . HIS A 1 170 ? -5.209 -19.732 5.728 1.00 93.25 170 HIS A N 1
ATOM 1378 C CA . HIS A 1 170 ? -4.124 -20.638 5.332 1.00 93.25 170 HIS A CA 1
ATOM 1379 C C . HIS A 1 170 ? -4.260 -22.055 5.912 1.00 93.25 170 HIS A C 1
ATOM 1381 O O . HIS A 1 170 ? -3.463 -22.928 5.569 1.00 93.25 170 HIS A O 1
ATOM 1387 N N . ARG A 1 171 ? -5.265 -22.322 6.755 1.00 92.94 171 ARG A N 1
ATOM 1388 C CA . ARG A 1 171 ? -5.502 -23.651 7.326 1.00 92.94 171 ARG A CA 1
ATOM 1389 C C . ARG A 1 171 ? -6.312 -24.521 6.370 1.00 92.94 171 ARG A C 1
ATOM 1391 O O . ARG A 1 171 ? -7.493 -24.261 6.139 1.00 92.94 171 ARG A O 1
ATOM 1398 N N . GLU A 1 172 ? -5.698 -25.585 5.862 1.00 87.62 172 GLU A N 1
ATOM 1399 C CA . GLU A 1 172 ? -6.399 -26.590 5.057 1.00 87.62 172 GLU A CA 1
ATOM 1400 C C . GLU A 1 172 ? -7.594 -27.170 5.834 1.00 87.62 172 GLU A C 1
ATOM 1402 O O . GLU A 1 172 ? -7.489 -27.506 7.013 1.00 87.62 172 GLU A O 1
ATOM 1407 N N . GLY A 1 173 ? -8.761 -27.221 5.187 1.00 86.44 173 GLY A N 1
ATOM 1408 C CA . GLY A 1 173 ? -10.023 -27.638 5.810 1.00 86.44 173 GLY A CA 1
ATOM 1409 C C . GLY A 1 173 ? -10.803 -26.524 6.521 1.00 86.44 173 GLY A C 1
ATOM 1410 O O . GLY A 1 173 ? -11.945 -26.754 6.915 1.00 86.44 173 GLY A O 1
ATOM 1411 N N . SER A 1 174 ? -10.252 -25.311 6.656 1.00 90.75 174 SER A N 1
ATOM 1412 C CA . SER A 1 174 ? -11.043 -24.163 7.115 1.00 90.75 174 SER A CA 1
ATOM 1413 C C . SER A 1 174 ? -12.109 -23.787 6.074 1.00 90.75 174 SER A C 1
ATOM 1415 O O . SER A 1 174 ? -11.782 -23.695 4.886 1.00 90.75 174 SER A O 1
ATOM 1417 N N . PRO A 1 175 ? -13.360 -23.481 6.476 1.00 93.19 175 PRO A N 1
ATOM 1418 C CA . PRO A 1 175 ? -14.395 -22.991 5.557 1.00 93.19 175 PRO A CA 1
ATOM 1419 C C . PRO A 1 175 ? -14.012 -21.705 4.806 1.00 93.19 175 PRO A C 1
ATOM 1421 O O . PRO A 1 175 ? -14.595 -21.388 3.771 1.00 93.19 175 PRO A O 1
ATOM 1424 N N . ILE A 1 176 ? -13.027 -20.960 5.317 1.00 93.62 176 ILE A N 1
ATOM 1425 C CA . ILE A 1 176 ? -12.519 -19.720 4.717 1.00 93.62 176 ILE A CA 1
ATOM 1426 C C . ILE A 1 176 ? -11.105 -19.863 4.136 1.00 93.62 176 ILE A C 1
ATOM 1428 O O . ILE A 1 176 ? -10.460 -18.861 3.819 1.00 93.62 176 ILE A O 1
ATOM 1432 N N . TYR A 1 177 ? -10.627 -21.096 3.946 1.00 91.81 177 TYR A N 1
ATOM 1433 C CA . TYR A 1 177 ? -9.336 -21.368 3.319 1.00 91.81 177 TYR A CA 1
ATOM 1434 C C . TYR A 1 177 ? -9.242 -20.717 1.925 1.00 91.81 177 TYR A C 1
ATOM 1436 O O . TYR A 1 177 ? -10.126 -20.862 1.075 1.00 91.81 177 TYR A O 1
ATOM 1444 N N . GLY A 1 178 ? -8.174 -19.952 1.689 1.00 87.19 178 GLY A N 1
ATOM 1445 C CA . GLY A 1 178 ? -7.934 -19.211 0.449 1.00 87.19 178 GLY A CA 1
ATOM 1446 C C . GLY A 1 178 ? -8.795 -17.954 0.254 1.00 87.19 178 GLY A C 1
ATOM 1447 O O . GLY A 1 178 ? -8.792 -17.376 -0.837 1.00 87.19 178 GLY A O 1
ATOM 1448 N N . TRP A 1 179 ? -9.556 -17.512 1.262 1.00 90.69 179 TRP A N 1
ATOM 1449 C CA . TRP A 1 179 ? -10.254 -16.225 1.203 1.00 90.69 179 TRP A CA 1
ATOM 1450 C C . TRP A 1 179 ? -9.280 -15.053 1.354 1.00 90.69 179 TRP A C 1
ATOM 1452 O O . TRP A 1 179 ? -8.180 -15.186 1.883 1.00 90.69 179 TRP A O 1
ATOM 1462 N N . SER A 1 180 ? -9.682 -13.871 0.878 1.00 90.44 180 SER A N 1
ATOM 1463 C CA . SER A 1 180 ? -8.867 -12.675 1.064 1.00 90.44 180 SER A CA 1
ATOM 1464 C C . SER A 1 180 ? -8.958 -12.197 2.512 1.00 90.44 180 SER A C 1
ATOM 1466 O O . SER A 1 180 ? -10.050 -12.057 3.067 1.00 90.44 180 SER A O 1
ATOM 1468 N N . ALA A 1 181 ? -7.809 -11.866 3.105 1.00 91.44 181 ALA A N 1
ATOM 1469 C CA . ALA A 1 181 ? -7.755 -11.328 4.463 1.00 91.44 181 ALA A CA 1
ATOM 1470 C C . ALA A 1 181 ? -8.632 -10.072 4.629 1.00 91.44 181 ALA A C 1
ATOM 1472 O O . ALA A 1 181 ? -9.242 -9.876 5.675 1.00 91.44 181 ALA A O 1
ATOM 1473 N N . GLY A 1 182 ? -8.736 -9.239 3.585 1.00 89.94 182 GLY A N 1
ATOM 1474 C CA . GLY A 1 182 ? -9.591 -8.049 3.590 1.00 89.94 182 GLY A CA 1
ATOM 1475 C C . GLY A 1 182 ? -11.074 -8.373 3.789 1.00 89.94 182 GLY A C 1
ATOM 1476 O O . GLY A 1 182 ? -11.714 -7.754 4.630 1.00 89.94 182 GLY A O 1
ATOM 1477 N N . LEU A 1 183 ? -11.601 -9.379 3.081 1.00 91.12 183 LEU A N 1
ATOM 1478 C CA . LEU A 1 183 ? -13.002 -9.798 3.214 1.00 91.12 183 LEU A CA 1
ATOM 1479 C C . LEU A 1 183 ? -13.301 -10.334 4.621 1.00 91.12 183 LEU A C 1
ATOM 1481 O O . LEU A 1 183 ? -14.321 -9.990 5.219 1.00 91.12 183 LEU A O 1
ATOM 1485 N N . VAL A 1 184 ? -12.404 -11.167 5.153 1.00 93.06 184 VAL A N 1
ATOM 1486 C CA . VAL A 1 184 ? -12.569 -11.776 6.480 1.00 93.06 184 VAL A CA 1
ATOM 1487 C C . VAL A 1 184 ? -12.518 -10.708 7.574 1.00 93.06 184 VAL A C 1
ATOM 1489 O O . VAL A 1 184 ? -13.406 -10.668 8.422 1.00 93.06 184 VAL A O 1
ATOM 1492 N N . LYS A 1 185 ? -11.546 -9.787 7.520 1.00 90.56 185 LYS A N 1
ATOM 1493 C CA . LYS A 1 185 ? -11.431 -8.677 8.481 1.00 90.56 185 LYS A CA 1
ATOM 1494 C C . LYS A 1 185 ? -12.627 -7.730 8.436 1.00 90.56 185 LYS A C 1
ATOM 1496 O O . LYS A 1 185 ? -13.102 -7.320 9.489 1.00 90.56 185 LYS A O 1
ATOM 1501 N N . GLU A 1 186 ? -13.133 -7.413 7.245 1.00 89.56 186 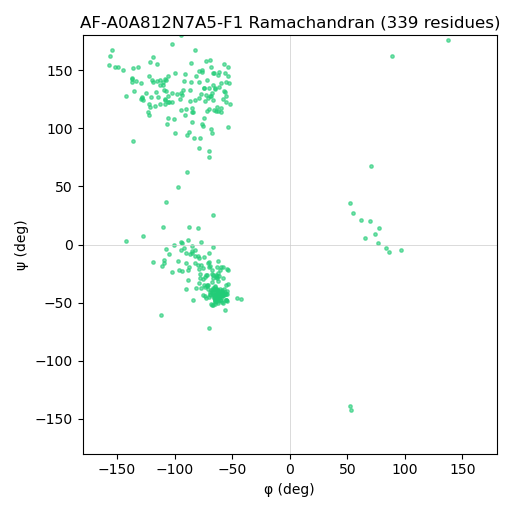GLU A N 1
ATOM 1502 C CA . GLU A 1 186 ? -14.337 -6.588 7.096 1.00 89.56 186 GLU A CA 1
ATOM 1503 C C . GLU A 1 186 ? -15.549 -7.253 7.758 1.00 89.56 186 GLU A C 1
ATOM 1505 O O . GLU A 1 186 ? -16.280 -6.616 8.513 1.00 89.56 186 GLU A O 1
ATOM 1510 N N . SER A 1 187 ? -15.704 -8.563 7.551 1.00 90.00 187 SER A N 1
ATOM 1511 C CA . SER A 1 187 ? -16.784 -9.350 8.153 1.00 90.00 187 SER A CA 1
ATOM 1512 C C . SER A 1 187 ? -16.665 -9.400 9.680 1.00 90.00 187 SER A C 1
ATOM 1514 O O . SER A 1 187 ? -17.640 -9.142 10.382 1.00 90.00 187 SER A O 1
ATOM 1516 N N . LEU A 1 188 ? -15.464 -9.668 10.210 1.00 89.00 188 LEU A N 1
ATOM 1517 C CA . LEU A 1 188 ? -15.184 -9.660 11.652 1.00 89.00 188 LEU A CA 1
ATOM 1518 C C . LEU A 1 188 ? -15.487 -8.297 12.287 1.00 89.00 188 LEU A C 1
ATOM 1520 O O . LEU A 1 188 ? -16.079 -8.246 13.364 1.00 89.00 188 LEU A O 1
ATOM 1524 N N . ARG A 1 189 ? -15.134 -7.195 11.614 1.00 83.31 189 ARG A N 1
ATOM 1525 C CA . ARG A 1 189 ? -15.456 -5.835 12.067 1.00 83.31 189 ARG A CA 1
ATOM 1526 C C . ARG A 1 189 ? -16.959 -5.571 12.044 1.00 83.31 189 ARG A C 1
ATOM 1528 O O . ARG A 1 189 ? -17.486 -5.018 13.004 1.00 83.31 189 ARG A O 1
ATOM 1535 N N . GLY A 1 190 ? -17.652 -5.991 10.986 1.00 77.94 190 GLY A N 1
ATOM 1536 C CA . GLY A 1 190 ? -19.110 -5.910 10.905 1.00 77.94 190 GLY A CA 1
ATOM 1537 C C . GLY A 1 190 ? -19.784 -6.616 12.082 1.00 77.94 190 GLY A C 1
ATOM 1538 O O . GLY A 1 190 ? -20.617 -6.021 12.757 1.00 77.94 190 GLY A O 1
ATOM 1539 N N . TYR A 1 191 ? -19.352 -7.840 12.396 1.00 80.75 191 TYR A N 1
ATOM 1540 C CA . TYR A 1 191 ? -19.874 -8.614 13.527 1.00 80.75 191 TYR A CA 1
ATOM 1541 C C . TYR A 1 191 ? -19.454 -8.100 14.910 1.00 80.75 191 TYR A C 1
ATOM 1543 O O . TYR A 1 191 ? -20.148 -8.364 15.894 1.00 80.75 191 TYR A O 1
ATOM 1551 N N . ALA A 1 192 ? -18.317 -7.414 15.016 1.00 71.94 192 ALA A N 1
ATOM 1552 C CA . ALA A 1 192 ? -17.911 -6.722 16.238 1.00 71.94 192 ALA A CA 1
ATOM 1553 C C . ALA A 1 192 ? -18.820 -5.512 16.502 1.00 71.94 192 ALA A C 1
ATOM 1555 O O . ALA A 1 192 ? -19.306 -5.319 17.613 1.00 71.94 192 ALA A O 1
ATOM 1556 N N . ASN A 1 193 ? -19.111 -4.745 15.450 1.00 63.72 193 ASN A N 1
ATOM 1557 C CA . ASN A 1 193 ? -19.908 -3.525 15.532 1.00 63.72 193 ASN A CA 1
ATOM 1558 C C . ASN A 1 193 ? -21.416 -3.795 15.628 1.00 63.72 193 ASN A C 1
ATOM 1560 O O . ASN A 1 193 ? -22.140 -2.977 16.184 1.00 63.72 193 ASN A O 1
ATOM 1564 N N . SER A 1 194 ? -21.900 -4.941 15.137 1.00 56.69 194 SER A N 1
ATOM 1565 C CA . SER A 1 194 ? -23.325 -5.302 15.164 1.00 56.69 194 SER A CA 1
ATOM 1566 C C . SER A 1 194 ? -23.881 -5.614 16.561 1.00 56.69 194 SER A C 1
ATOM 1568 O O . SER A 1 194 ? -25.082 -5.813 16.690 1.00 56.69 194 SER A O 1
ATOM 1570 N N . ASN A 1 195 ? -23.038 -5.685 17.599 1.00 49.78 195 ASN A N 1
ATOM 1571 C CA . ASN A 1 195 ? -23.489 -5.784 18.996 1.00 49.78 195 ASN A CA 1
ATOM 1572 C C . ASN A 1 195 ? -23.852 -4.417 19.607 1.00 49.78 195 ASN A C 1
ATOM 1574 O O . ASN A 1 195 ? -24.334 -4.356 20.737 1.00 49.78 195 ASN A O 1
ATOM 1578 N N . VAL A 1 196 ? -23.638 -3.317 18.880 1.00 49.66 196 VAL A N 1
ATOM 1579 C CA . VAL A 1 196 ? -24.149 -2.000 19.255 1.00 49.66 196 VAL A CA 1
ATOM 1580 C C . VAL A 1 196 ? -25.541 -1.879 18.633 1.00 49.66 196 VAL A C 1
ATOM 1582 O O . VAL A 1 196 ? -25.670 -1.515 17.471 1.00 49.66 196 VAL A O 1
ATOM 1585 N N . PHE A 1 197 ? -26.590 -2.220 19.388 1.00 43.38 197 PHE A N 1
ATOM 1586 C CA . PHE A 1 197 ? -28.008 -2.129 18.980 1.00 43.38 197 PHE A CA 1
ATOM 1587 C C . PHE A 1 197 ? -28.516 -0.683 18.772 1.00 43.38 197 PHE A C 1
ATOM 1589 O O . PHE A 1 197 ? -29.698 -0.411 18.942 1.00 43.38 197 PHE A O 1
ATOM 1596 N N . ALA A 1 198 ? -27.629 0.259 18.461 1.00 44.97 198 ALA A N 1
ATOM 1597 C CA . ALA A 1 198 ? -27.962 1.647 18.192 1.00 44.97 198 ALA A CA 1
ATOM 1598 C C . ALA A 1 198 ? -27.352 2.026 16.845 1.00 44.97 198 ALA A C 1
ATOM 1600 O O . ALA A 1 198 ? -26.136 1.892 16.657 1.00 44.97 198 ALA A O 1
ATOM 1601 N N . ASP A 1 199 ? -28.181 2.517 15.926 1.00 40.72 199 ASP A N 1
ATOM 1602 C CA . ASP A 1 199 ? -27.677 3.119 14.700 1.00 40.72 199 ASP A CA 1
ATOM 1603 C C . ASP A 1 199 ? -26.731 4.270 15.070 1.00 40.72 199 ASP A C 1
ATOM 1605 O O . ASP A 1 199 ? -27.012 5.097 15.944 1.00 40.72 199 ASP A O 1
ATOM 1609 N N . ARG A 1 200 ? -25.550 4.310 14.440 1.00 44.22 200 ARG A N 1
ATOM 1610 C CA . ARG A 1 200 ? -24.589 5.394 14.670 1.00 44.22 200 ARG A CA 1
ATOM 1611 C C . ARG A 1 200 ? -25.172 6.691 14.111 1.00 44.22 200 ARG A C 1
ATOM 1613 O O . ARG A 1 200 ? -25.003 6.989 12.931 1.00 44.22 200 ARG A O 1
ATOM 1620 N N . THR A 1 201 ? -25.799 7.494 14.963 1.00 44.50 201 THR A N 1
ATOM 1621 C CA . THR A 1 201 ? -26.224 8.849 14.599 1.00 44.50 201 THR A CA 1
ATOM 1622 C C . THR A 1 201 ? -25.009 9.773 14.559 1.00 44.50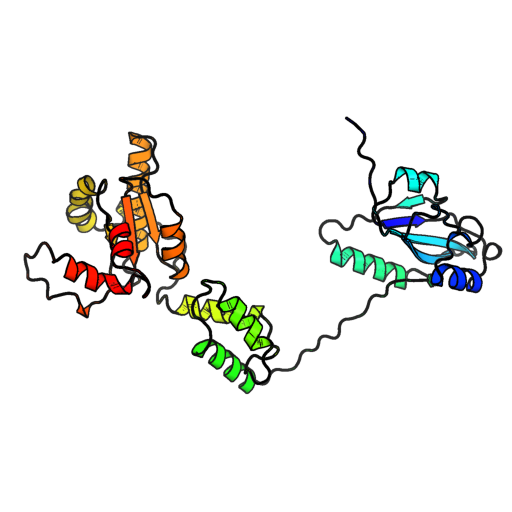 201 THR A C 1
ATOM 1624 O O . THR A 1 201 ? -24.505 10.217 15.591 1.00 44.50 201 THR A O 1
ATOM 1627 N N . SER A 1 202 ? -24.513 10.068 13.358 1.00 43.88 202 SER A N 1
ATOM 1628 C CA . SER A 1 202 ? -23.576 11.173 13.133 1.00 43.88 202 SER A CA 1
ATOM 1629 C C . SER A 1 202 ? -24.338 12.500 13.081 1.00 43.88 202 SER A C 1
ATOM 1631 O O . SER A 1 202 ? -25.379 12.559 12.433 1.00 43.88 202 SER A O 1
ATOM 1633 N N . ASN A 1 203 ? -23.787 13.564 13.676 1.00 42.78 203 ASN A N 1
ATOM 1634 C CA . ASN A 1 203 ? -24.348 14.927 13.695 1.00 42.78 203 ASN A CA 1
ATOM 1635 C C . ASN A 1 203 ? -25.604 15.091 14.569 1.00 42.78 203 ASN A C 1
ATOM 1637 O O . ASN A 1 203 ? -26.693 15.371 14.074 1.00 42.78 203 ASN A O 1
ATOM 1641 N N . PHE A 1 204 ? -25.448 14.965 15.887 1.00 54.25 204 PHE A N 1
ATOM 1642 C CA . PHE A 1 204 ? -26.449 15.456 16.832 1.00 54.25 204 PHE A CA 1
ATOM 1643 C C . PHE A 1 204 ? -26.062 16.861 17.312 1.00 54.25 204 PHE A C 1
ATOM 1645 O O . PHE A 1 204 ? -24.959 17.076 17.808 1.00 54.25 204 PHE A O 1
ATOM 1652 N N . TYR A 1 205 ? -26.976 17.820 17.166 1.00 60.50 205 TYR A N 1
ATOM 1653 C CA . TYR A 1 205 ? -26.813 19.203 17.631 1.00 60.50 205 TYR A CA 1
ATOM 1654 C C . TYR A 1 205 ? -27.494 19.394 18.989 1.00 60.50 205 TYR A C 1
ATOM 1656 O O . TYR A 1 205 ? -28.304 20.295 19.157 1.00 60.50 205 TYR A O 1
ATOM 1664 N N . VAL A 1 206 ? -27.218 18.494 19.937 1.00 65.31 206 VAL A N 1
ATOM 1665 C CA . VAL A 1 206 ? -27.782 18.581 21.290 1.00 65.31 206 VAL A CA 1
ATOM 1666 C C . VAL A 1 206 ? -26.908 19.511 22.117 1.00 65.31 206 VAL A C 1
ATOM 1668 O O . VAL A 1 206 ? -25.730 19.242 22.346 1.00 65.31 206 VAL A O 1
ATOM 1671 N N . THR A 1 207 ? -27.501 20.603 22.571 1.00 67.69 207 THR A N 1
ATOM 1672 C CA . THR A 1 207 ? -26.921 21.556 23.515 1.00 67.69 207 THR A CA 1
ATOM 1673 C C . THR A 1 207 ? -27.498 21.328 24.912 1.00 67.69 207 THR A C 1
ATOM 1675 O O . THR A 1 207 ? -28.449 20.567 25.090 1.00 67.69 207 THR A O 1
ATOM 1678 N N . LEU A 1 208 ? -26.964 22.015 25.930 1.00 70.31 208 LEU A N 1
ATOM 1679 C CA . LEU A 1 208 ? -27.588 21.997 27.259 1.00 70.31 208 LEU A CA 1
ATOM 1680 C C . LEU A 1 208 ? -29.042 22.498 27.228 1.00 70.31 208 LEU A C 1
ATOM 1682 O O . LEU A 1 208 ? -29.834 22.042 28.040 1.00 70.31 208 LEU A O 1
ATOM 1686 N N . HIS A 1 209 ? -29.404 23.380 26.289 1.00 75.19 209 HIS A N 1
ATOM 1687 C CA . HIS A 1 209 ? -30.771 23.892 26.140 1.00 75.19 209 HIS A CA 1
ATOM 1688 C C . HIS A 1 209 ? -31.769 22.806 25.710 1.00 75.19 209 HIS A C 1
ATOM 1690 O O . HIS A 1 209 ? -32.956 22.898 26.008 1.00 75.19 209 HIS A O 1
ATOM 1696 N N . ASP A 1 210 ? -31.293 21.764 25.031 1.00 77.69 210 ASP A N 1
ATOM 1697 C CA . ASP A 1 210 ? -32.136 20.672 24.541 1.00 77.69 210 ASP A CA 1
ATOM 1698 C C . ASP A 1 210 ? -32.382 19.596 25.612 1.00 77.69 210 ASP A C 1
ATOM 1700 O O . ASP A 1 210 ? -33.153 18.658 25.401 1.00 77.69 210 ASP A O 1
ATOM 1704 N N . LEU A 1 211 ? -31.734 19.715 26.778 1.00 81.12 211 LEU A N 1
ATOM 1705 C CA . LEU A 1 211 ? -31.950 18.826 27.913 1.00 81.12 211 LEU A CA 1
ATOM 1706 C C . LEU A 1 211 ? -33.192 19.246 28.704 1.00 81.12 211 LEU A C 1
ATOM 1708 O O . LEU A 1 211 ? -33.501 20.425 28.856 1.00 81.12 211 LEU A O 1
ATOM 1712 N N . SER A 1 212 ? -33.908 18.258 29.246 1.00 81.94 212 SER A N 1
ATOM 1713 C CA . SER A 1 212 ? -35.117 18.517 30.031 1.00 81.94 212 SER A CA 1
ATOM 1714 C C . SER A 1 212 ? -34.821 19.398 31.249 1.00 81.94 212 SER A C 1
ATOM 1716 O O . SER A 1 212 ? -33.841 19.174 31.957 1.00 81.94 212 SER A O 1
ATOM 1718 N N . ALA A 1 213 ? -35.709 20.355 31.535 1.00 82.94 213 ALA A N 1
ATOM 1719 C CA . ALA A 1 213 ? -35.523 21.317 32.623 1.00 82.94 213 ALA A CA 1
ATOM 1720 C C . ALA A 1 213 ? -35.295 20.642 33.987 1.00 82.94 213 ALA A C 1
ATOM 1722 O O . ALA A 1 213 ? -34.386 21.039 34.708 1.00 82.94 213 ALA A O 1
ATOM 1723 N N . TRP A 1 214 ? -36.047 19.581 34.304 1.00 86.88 214 TRP A N 1
ATOM 1724 C CA . TRP A 1 214 ? -35.862 18.807 35.540 1.00 86.88 214 TRP A CA 1
ATOM 1725 C C . TRP A 1 214 ? -34.459 18.186 35.622 1.00 86.88 214 TRP A C 1
ATOM 1727 O O . TRP A 1 214 ? -33.823 18.189 36.668 1.00 86.88 214 TRP A O 1
ATOM 1737 N N . PHE A 1 215 ? -33.916 17.709 34.499 1.00 82.31 215 PHE A N 1
ATOM 1738 C CA . PHE A 1 215 ? -32.589 17.105 34.470 1.00 82.31 215 PHE A CA 1
ATOM 1739 C C . PHE A 1 215 ? -31.505 18.153 34.752 1.00 82.31 215 PHE A C 1
ATOM 1741 O O . PHE A 1 215 ? -30.570 17.905 35.511 1.00 82.31 215 PHE A O 1
ATOM 1748 N N . LEU A 1 216 ? -31.646 19.358 34.199 1.00 80.88 216 LEU A N 1
ATOM 1749 C CA . LEU A 1 216 ? -30.726 20.456 34.486 1.00 80.88 216 LEU A CA 1
ATOM 1750 C C . LEU A 1 216 ? -30.847 20.937 35.938 1.00 80.88 216 LEU A C 1
ATOM 1752 O O . LEU A 1 216 ? -29.837 21.015 36.638 1.00 80.88 216 LEU A O 1
ATOM 1756 N N . HIS A 1 217 ? -32.064 21.246 36.387 1.00 81.12 217 HIS A N 1
ATOM 1757 C CA . HIS A 1 217 ? -32.315 21.884 37.679 1.00 81.12 217 HIS A CA 1
ATOM 1758 C C . HIS A 1 217 ? -32.170 20.941 38.869 1.00 81.12 217 HIS A C 1
ATOM 1760 O O . HIS A 1 217 ? -31.552 21.319 39.863 1.00 81.12 217 HIS A O 1
ATOM 1766 N N . ASP A 1 218 ? -32.698 19.727 38.757 1.00 81.06 218 ASP A N 1
ATOM 1767 C CA . ASP A 1 218 ? -32.819 18.814 39.891 1.00 81.06 218 ASP A CA 1
ATOM 1768 C C . ASP A 1 218 ? -31.656 17.816 39.953 1.00 81.06 218 ASP A C 1
ATOM 1770 O O . ASP A 1 218 ? -31.361 17.283 41.022 1.00 81.06 218 ASP A O 1
ATOM 1774 N N . VAL A 1 219 ? -30.962 17.576 38.830 1.00 82.12 219 VAL A N 1
ATOM 1775 C CA . VAL A 1 219 ? -29.842 16.620 38.756 1.00 82.12 219 VAL A CA 1
ATOM 1776 C C . VAL A 1 219 ? -28.507 17.322 38.523 1.00 82.12 219 VAL A C 1
ATOM 1778 O O . VAL A 1 219 ? -27.610 17.221 39.357 1.00 82.12 219 VAL A O 1
ATOM 1781 N N . ILE A 1 220 ? -28.341 18.049 37.414 1.00 82.06 220 ILE A N 1
ATOM 1782 C CA . ILE A 1 220 ? -27.031 18.608 37.047 1.00 82.06 220 ILE A CA 1
ATOM 1783 C C . ILE A 1 220 ? -26.591 19.719 38.002 1.00 82.06 220 ILE A C 1
ATOM 1785 O O . ILE A 1 220 ? -25.478 19.638 38.523 1.00 82.06 220 ILE A O 1
ATOM 1789 N N . ILE A 1 221 ? -27.432 20.729 38.261 1.00 82.75 221 ILE A N 1
ATOM 1790 C CA . ILE A 1 221 ? -27.084 21.881 39.115 1.00 82.75 221 ILE A CA 1
ATOM 1791 C C . ILE A 1 221 ? -26.600 21.444 40.513 1.00 82.75 221 ILE A C 1
ATOM 1793 O O . ILE A 1 221 ? -25.521 21.890 40.916 1.00 82.75 221 ILE A O 1
ATOM 1797 N N . PRO A 1 222 ? -27.300 20.549 41.241 1.00 83.31 222 PRO A N 1
ATOM 1798 C CA . PRO A 1 222 ? -26.841 20.066 42.544 1.00 83.31 222 PRO A CA 1
ATOM 1799 C C . PRO A 1 222 ? -25.526 19.283 42.488 1.00 83.31 222 PRO A C 1
ATOM 1801 O O . PRO A 1 222 ? -24.764 19.289 43.455 1.00 83.31 222 PRO A O 1
ATOM 1804 N N . LEU A 1 223 ? -25.237 18.620 41.363 1.00 79.12 223 LEU A N 1
ATOM 1805 C CA . LEU A 1 223 ? -24.005 17.856 41.184 1.00 79.12 223 LEU A CA 1
ATOM 1806 C C . LEU A 1 223 ? -22.797 18.747 40.881 1.00 79.12 223 LEU A C 1
ATOM 1808 O O . LEU A 1 223 ? -21.690 18.368 41.273 1.00 79.12 223 LEU A O 1
ATOM 1812 N N . LEU A 1 224 ? -22.980 19.922 40.258 1.00 76.25 224 LEU A N 1
ATOM 1813 C CA . LEU A 1 224 ? -21.892 20.813 39.811 1.00 76.25 224 LEU A CA 1
ATOM 1814 C C . LEU A 1 224 ? -20.782 21.046 40.850 1.00 76.25 224 LEU A C 1
ATOM 1816 O O . LEU A 1 224 ? -19.609 20.906 40.491 1.00 76.25 224 LEU A O 1
ATOM 1820 N N . PRO A 1 225 ? -21.080 21.335 42.134 1.00 75.75 225 PRO A N 1
ATOM 1821 C CA . PRO A 1 225 ? -20.038 21.561 43.137 1.00 75.75 225 PRO A CA 1
ATOM 1822 C C . PRO A 1 225 ? -19.165 20.323 43.387 1.00 75.75 225 PRO A C 1
ATOM 1824 O O . PRO A 1 225 ? -17.999 20.442 43.765 1.00 75.75 225 PRO A O 1
ATOM 1827 N N . THR A 1 226 ? -19.715 19.126 43.168 1.00 74.50 226 THR A N 1
ATOM 1828 C CA . THR A 1 226 ? -19.054 17.844 43.448 1.00 74.50 226 THR A CA 1
ATOM 1829 C C . THR A 1 226 ? -18.202 17.336 42.284 1.00 74.50 226 THR A C 1
ATOM 1831 O O . THR A 1 226 ? -17.268 16.561 42.510 1.00 74.50 226 THR A O 1
ATOM 1834 N N . LEU A 1 227 ? -18.446 17.832 41.064 1.00 70.69 227 LEU A N 1
ATOM 1835 C CA . LEU A 1 227 ? -17.801 17.395 39.817 1.00 70.69 227 LEU A CA 1
ATOM 1836 C C . LEU A 1 227 ? -16.278 17.612 39.775 1.00 70.69 227 LEU A C 1
ATOM 1838 O O . LEU A 1 227 ? -15.591 17.013 38.954 1.00 70.69 227 LEU A O 1
ATOM 1842 N N . LYS A 1 228 ? -15.721 18.407 40.698 1.00 65.88 228 LYS A N 1
ATOM 1843 C CA . LYS A 1 228 ? -14.264 18.537 40.916 1.00 65.88 228 LYS A CA 1
ATOM 1844 C C . LYS A 1 228 ? -13.614 17.296 41.541 1.00 65.88 228 LYS A C 1
ATOM 1846 O O . LYS A 1 228 ? -12.392 17.209 41.646 1.00 65.88 228 LYS A O 1
ATOM 1851 N N . SER A 1 229 ? -14.418 16.392 42.091 1.00 64.44 229 SER A N 1
ATOM 1852 C CA . SER A 1 229 ? -13.941 15.285 42.930 1.00 64.44 229 SER A CA 1
ATOM 1853 C C . SER A 1 229 ? -14.701 13.978 42.727 1.00 64.44 229 SER A C 1
ATOM 1855 O O . SER A 1 229 ? -14.462 13.024 43.465 1.00 64.44 229 SER A O 1
ATOM 1857 N N . LYS A 1 230 ? -15.653 13.957 41.789 1.00 68.25 230 LYS A N 1
ATOM 1858 C CA . LYS A 1 230 ? -16.576 12.847 41.559 1.00 68.25 230 LYS A CA 1
ATOM 1859 C C . LYS A 1 230 ? -16.717 12.583 40.062 1.00 68.25 230 LYS A C 1
ATOM 1861 O O . LYS A 1 230 ? -16.745 13.519 39.265 1.00 68.25 230 LYS A O 1
ATOM 1866 N N . THR A 1 231 ? -16.841 11.308 39.715 1.00 67.75 231 THR A N 1
ATOM 1867 C CA . THR A 1 231 ? -17.166 10.831 38.365 1.00 67.75 231 THR A CA 1
ATOM 1868 C C . THR A 1 231 ? -18.681 10.807 38.175 1.00 67.75 231 THR A C 1
ATOM 1870 O O . THR A 1 231 ? -19.406 10.392 39.079 1.00 67.75 231 THR A O 1
ATOM 1873 N N . VAL A 1 232 ? -19.156 11.209 36.995 1.00 74.44 232 VAL A N 1
ATOM 1874 C CA . VAL A 1 232 ? -20.564 11.068 36.591 1.00 74.44 232 VAL A CA 1
ATOM 1875 C C . VAL A 1 232 ? -20.687 9.888 35.640 1.00 74.44 232 VAL A C 1
ATOM 1877 O O . VAL A 1 232 ? -19.942 9.786 34.665 1.00 74.44 232 VAL A O 1
ATOM 1880 N N . VAL A 1 233 ? -21.640 9.001 35.912 1.00 71.12 233 VAL A N 1
ATOM 1881 C CA . VAL A 1 233 ? -21.924 7.842 35.064 1.00 71.12 233 VAL A CA 1
ATOM 1882 C C . VAL A 1 233 ? -23.344 7.968 34.525 1.00 71.12 233 VAL A C 1
ATOM 1884 O O . VAL A 1 233 ? -24.298 8.015 35.295 1.00 71.12 233 VAL A O 1
ATOM 1887 N N . PHE A 1 234 ? -23.477 8.035 33.201 1.00 74.06 234 PHE A N 1
ATOM 1888 C CA . PHE A 1 234 ? -24.759 8.022 32.503 1.00 74.06 234 PHE A CA 1
ATOM 1889 C C . PHE A 1 234 ? -25.092 6.592 32.087 1.00 74.06 234 PHE A C 1
ATOM 1891 O O . PHE A 1 234 ? -24.401 6.007 31.251 1.00 74.06 234 PHE A O 1
ATOM 1898 N N . MET A 1 235 ? -26.174 6.056 32.646 1.00 67.44 235 MET A N 1
ATOM 1899 C CA . MET A 1 235 ? -26.652 4.696 32.395 1.00 67.44 235 MET A CA 1
ATOM 1900 C C . MET A 1 235 ? -28.075 4.698 31.846 1.00 67.44 235 MET A C 1
ATOM 1902 O O . MET A 1 235 ? -28.816 5.662 32.027 1.00 67.44 235 MET A O 1
ATOM 1906 N N . GLY A 1 236 ? -28.444 3.626 31.148 1.00 65.12 236 GLY A N 1
ATOM 1907 C CA . GLY A 1 236 ? -29.800 3.408 30.645 1.00 65.12 236 GLY A CA 1
ATOM 1908 C C . GLY A 1 236 ? -29.830 2.864 29.221 1.00 65.12 236 GLY A C 1
ATOM 1909 O O . GLY A 1 236 ? -28.799 2.751 28.556 1.00 65.12 236 GLY A O 1
ATOM 1910 N N . LEU A 1 237 ? -31.033 2.570 28.728 1.00 57.88 237 LEU A N 1
ATOM 1911 C CA . LEU A 1 237 ? -31.254 1.963 27.412 1.00 57.88 237 LEU A CA 1
ATOM 1912 C C . LEU A 1 237 ? -30.652 2.781 26.258 1.00 57.88 237 LEU A C 1
ATOM 1914 O O . LEU A 1 237 ? -30.449 4.000 26.354 1.00 57.88 237 LEU A O 1
ATOM 1918 N N . ALA A 1 238 ? -30.355 2.100 25.151 1.00 58.78 238 ALA A N 1
ATOM 1919 C CA . ALA A 1 238 ? -29.900 2.730 23.915 1.00 58.78 238 ALA A CA 1
ATOM 1920 C C . ALA A 1 238 ? -30.868 3.842 23.452 1.00 58.78 238 ALA A C 1
ATOM 1922 O O . ALA A 1 238 ? -32.050 3.842 23.792 1.00 58.78 238 ALA A O 1
ATOM 1923 N N . GLU A 1 239 ? -30.339 4.826 22.717 1.00 63.25 239 GLU A N 1
ATOM 1924 C CA . GLU A 1 239 ? -31.111 5.918 22.086 1.00 63.25 239 GLU A CA 1
ATOM 1925 C C . GLU A 1 239 ? -31.828 6.901 23.036 1.00 63.25 239 GLU A C 1
ATOM 1927 O O . GLU A 1 239 ? -32.489 7.831 22.588 1.00 63.25 239 GLU A O 1
ATOM 1932 N N . LYS A 1 240 ? -31.628 6.803 24.357 1.00 72.44 240 LYS A N 1
ATOM 1933 C CA . LYS A 1 240 ? -32.186 7.753 25.347 1.00 72.44 240 LYS A CA 1
ATOM 1934 C C . LYS A 1 240 ? -31.417 9.076 25.494 1.00 72.44 240 LYS A C 1
ATOM 1936 O O . LYS A 1 240 ? -31.603 9.789 26.471 1.00 72.44 240 LYS A O 1
ATOM 1941 N N . GLY A 1 241 ? -30.518 9.403 24.563 1.00 69.12 241 GLY A N 1
ATOM 1942 C CA . GLY A 1 241 ? -29.790 10.682 24.576 1.00 69.12 241 GLY A CA 1
ATOM 1943 C C . GLY A 1 241 ? -28.623 10.783 25.572 1.00 69.12 241 GLY A C 1
ATOM 1944 O O . GLY A 1 241 ? -28.104 11.877 25.775 1.00 69.12 241 GLY A O 1
ATOM 1945 N N . LYS A 1 242 ? -28.153 9.660 26.143 1.00 76.38 242 LYS A N 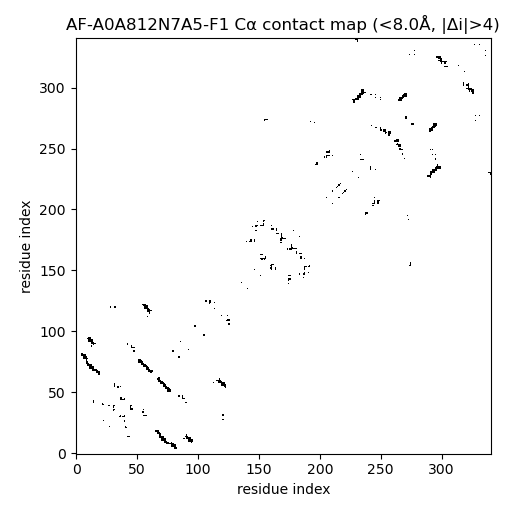1
ATOM 1946 C CA . LYS A 1 242 ? -27.039 9.624 27.117 1.00 76.38 242 LYS A CA 1
ATOM 1947 C C . LYS A 1 242 ? -25.751 10.255 26.584 1.00 76.38 242 LYS A C 1
ATOM 1949 O O . LYS A 1 242 ? -25.219 11.183 27.181 1.00 76.38 242 LYS A O 1
ATOM 1954 N N . THR A 1 243 ? -25.263 9.765 25.443 1.00 71.00 243 THR A N 1
ATOM 1955 C CA . THR A 1 243 ? -24.006 10.233 24.841 1.00 71.00 243 THR A CA 1
ATOM 1956 C C . THR A 1 243 ? -24.067 11.716 24.452 1.00 71.00 243 THR A C 1
ATOM 1958 O O . THR A 1 243 ? -23.144 12.441 24.821 1.00 71.00 243 THR A O 1
ATOM 1961 N N . PRO A 1 244 ? -25.139 12.211 23.799 1.00 72.12 244 PRO A N 1
ATOM 1962 C CA . PRO A 1 244 ? -25.303 13.644 23.565 1.00 72.12 244 PRO A CA 1
ATOM 1963 C C . PRO A 1 244 ? -25.343 14.496 24.842 1.00 72.12 244 PRO A C 1
ATOM 1965 O O . PRO A 1 244 ? -24.646 15.505 24.912 1.00 72.12 244 PRO A O 1
ATOM 1968 N N . ALA A 1 245 ? -26.088 14.082 25.874 1.00 76.38 245 ALA A N 1
ATOM 1969 C CA . ALA A 1 245 ? -26.174 14.821 27.137 1.00 76.38 245 ALA A CA 1
ATOM 1970 C C . ALA A 1 245 ? -24.820 14.896 27.861 1.00 76.38 245 ALA A C 1
ATOM 1972 O O . ALA A 1 245 ? -24.417 15.955 28.345 1.00 76.38 245 ALA A O 1
ATOM 1973 N N . ALA A 1 246 ? -24.083 13.786 27.879 1.00 78.25 246 ALA A N 1
ATOM 1974 C CA . ALA A 1 246 ? -22.747 13.709 28.448 1.00 78.25 246 ALA A CA 1
ATOM 1975 C C . ALA A 1 246 ? -21.728 14.577 27.692 1.00 78.25 246 ALA A C 1
ATOM 1977 O O . ALA A 1 246 ? -20.890 15.219 28.323 1.00 78.25 246 ALA A O 1
ATOM 1978 N N . GLN A 1 247 ? -21.818 14.639 26.357 1.00 73.62 247 GLN A N 1
ATOM 1979 C CA . GLN A 1 247 ? -21.004 15.543 25.537 1.00 73.62 247 GLN A CA 1
ATOM 1980 C C . GLN A 1 247 ? -21.316 17.008 25.818 1.00 73.62 247 GLN A C 1
ATOM 1982 O O . GLN A 1 247 ? -20.391 17.774 26.080 1.00 73.62 247 GLN A O 1
ATOM 1987 N N . ALA A 1 248 ? -22.596 17.390 25.823 1.00 74.69 248 ALA A N 1
ATOM 1988 C CA . ALA A 1 248 ? -23.014 18.757 26.120 1.00 74.69 248 ALA A CA 1
ATOM 1989 C C . ALA A 1 248 ? -22.528 19.206 27.510 1.00 74.69 248 ALA A C 1
ATOM 1991 O O . ALA A 1 248 ? -21.980 20.299 27.654 1.00 74.69 248 ALA A O 1
ATOM 1992 N N . LEU A 1 249 ? -22.646 18.334 28.519 1.00 78.44 249 LEU A N 1
ATOM 1993 C CA . LEU A 1 249 ? -22.147 18.599 29.867 1.00 78.44 249 LEU A CA 1
ATOM 1994 C C . LEU A 1 249 ? -20.617 18.714 29.911 1.00 78.44 249 LEU A C 1
ATOM 1996 O O . LEU A 1 249 ? -20.091 19.658 30.499 1.00 78.44 249 LEU A O 1
ATOM 2000 N N . ALA A 1 250 ? -19.888 17.781 29.291 1.00 75.00 250 ALA A N 1
ATOM 2001 C CA . ALA A 1 250 ? -18.426 17.793 29.283 1.00 75.00 250 ALA A CA 1
ATOM 2002 C C . ALA A 1 250 ? -17.857 19.031 28.569 1.00 75.00 250 ALA A C 1
ATOM 2004 O O . ALA A 1 250 ? -16.875 19.613 29.040 1.00 75.00 250 ALA A O 1
ATOM 2005 N N . LEU A 1 251 ? -18.485 19.454 27.467 1.00 72.81 251 LEU A N 1
ATOM 2006 C CA . LEU A 1 251 ? -18.122 20.669 26.739 1.00 72.81 251 LEU A CA 1
ATOM 2007 C C . LEU A 1 251 ? -18.365 21.919 27.588 1.00 72.81 251 LEU A C 1
ATOM 2009 O O . LEU A 1 251 ? -17.427 22.686 27.785 1.00 72.81 251 LEU A O 1
ATOM 2013 N N . ALA A 1 252 ? -19.558 22.075 28.168 1.00 73.94 252 ALA A N 1
ATOM 2014 C CA . ALA A 1 252 ? -19.879 23.227 29.014 1.00 73.94 252 ALA A CA 1
ATOM 2015 C C . ALA A 1 252 ? -18.961 23.331 30.246 1.00 73.94 252 ALA A C 1
ATOM 2017 O O . ALA A 1 252 ? -18.504 24.416 30.605 1.00 73.94 252 ALA A O 1
ATOM 2018 N N . MET A 1 253 ? -18.638 22.196 30.875 1.00 74.19 253 MET A N 1
ATOM 2019 C CA . MET A 1 253 ? -17.688 22.157 31.991 1.00 74.19 253 MET A CA 1
ATOM 2020 C C . MET A 1 253 ? -16.271 22.517 31.543 1.00 74.19 253 MET A C 1
ATOM 2022 O O . MET A 1 253 ? -15.587 23.277 32.224 1.00 74.19 253 MET A O 1
ATOM 2026 N N . SER A 1 254 ? -15.817 21.986 30.405 1.00 70.38 254 SER A N 1
ATOM 2027 C CA . SER A 1 254 ? -14.489 22.307 29.872 1.00 70.38 254 SER A CA 1
ATOM 2028 C C . SER A 1 254 ? -14.367 23.785 29.526 1.00 70.38 254 SER A C 1
ATOM 2030 O O . SER A 1 254 ? -13.356 24.391 29.856 1.00 70.38 254 SER A O 1
ATOM 2032 N N . GLU A 1 255 ? -15.394 24.370 28.913 1.00 70.19 255 GLU A N 1
ATOM 2033 C CA . GLU A 1 255 ? -15.437 25.792 28.576 1.00 70.19 255 GLU A CA 1
ATOM 2034 C C . GLU A 1 255 ? -15.369 26.673 29.829 1.00 70.19 255 GLU A C 1
ATOM 2036 O O . GLU A 1 255 ? -14.532 27.571 29.895 1.00 70.19 255 GLU A O 1
ATOM 2041 N N . TYR A 1 256 ? -16.153 26.365 30.868 1.00 70.81 256 TYR A N 1
ATOM 2042 C CA . TYR A 1 256 ? -16.076 27.074 32.148 1.00 70.81 256 TYR A CA 1
ATOM 2043 C C . TYR A 1 256 ? -14.653 27.059 32.735 1.00 70.81 256 TYR A C 1
ATOM 2045 O O . TYR A 1 256 ? -14.125 28.104 33.110 1.00 70.81 256 TYR A O 1
ATOM 2053 N N . TRP A 1 257 ? -13.994 25.897 32.782 1.00 66.12 257 TRP A N 1
ATOM 2054 C CA . TRP A 1 257 ? -12.646 25.780 33.359 1.00 66.12 257 TRP A CA 1
ATOM 2055 C C . TRP A 1 257 ? -11.538 26.365 32.480 1.00 66.12 257 TRP A C 1
ATOM 2057 O O . TRP A 1 257 ? -10.535 26.852 33.008 1.00 66.12 257 TRP A O 1
ATOM 2067 N N . LEU A 1 258 ? -11.724 26.384 31.159 1.00 66.00 258 LEU A N 1
ATOM 2068 C CA . LEU A 1 258 ? -10.856 27.132 30.252 1.00 66.00 258 LEU A CA 1
ATOM 2069 C C . LEU A 1 258 ? -10.949 28.639 30.521 1.00 66.00 258 LEU A C 1
ATOM 2071 O O . LEU A 1 258 ? -9.924 29.313 30.535 1.00 66.00 258 LEU A O 1
ATOM 2075 N N . LEU A 1 259 ? -12.150 29.159 30.782 1.00 71.50 259 LEU A N 1
ATOM 2076 C CA . LEU A 1 259 ? -12.357 30.580 31.070 1.00 71.50 259 LEU A CA 1
ATOM 2077 C C . LEU A 1 259 ? -11.869 30.991 32.466 1.00 71.50 259 LEU A C 1
ATOM 2079 O O . LEU A 1 259 ? -11.358 32.097 32.624 1.00 71.50 259 LEU A O 1
ATOM 2083 N N . VAL A 1 260 ? -12.027 30.126 33.471 1.00 71.31 260 VAL A N 1
ATOM 2084 C CA . VAL A 1 260 ? -11.678 30.442 34.867 1.00 71.31 260 VAL A CA 1
ATOM 2085 C C . VAL A 1 260 ? -10.194 30.218 35.163 1.00 71.31 260 VAL A C 1
ATOM 2087 O O . VAL A 1 260 ? -9.559 31.105 35.724 1.00 71.31 260 VAL A O 1
ATOM 2090 N N . ASP A 1 261 ? -9.635 29.072 34.763 1.00 66.00 261 ASP A N 1
ATOM 2091 C CA . ASP A 1 261 ? -8.289 28.633 35.173 1.00 66.00 261 ASP A CA 1
ATOM 2092 C C . ASP A 1 261 ? -7.371 28.268 33.985 1.00 66.00 261 ASP A C 1
ATOM 2094 O O . ASP A 1 261 ? -6.269 27.753 34.185 1.00 66.00 261 ASP A O 1
ATOM 2098 N N . ASN A 1 262 ? -7.797 28.515 32.736 1.00 60.34 262 ASN A N 1
ATOM 2099 C CA . ASN A 1 262 ? -7.074 28.144 31.509 1.00 60.34 262 ASN A CA 1
ATOM 2100 C C . ASN A 1 262 ? -6.677 26.653 31.458 1.00 60.34 262 ASN A C 1
ATOM 2102 O O . ASN A 1 262 ? -5.606 26.290 30.960 1.00 60.34 262 ASN A O 1
ATOM 2106 N N . MET A 1 263 ? -7.536 25.774 31.990 1.00 54.59 263 MET A N 1
ATOM 2107 C CA . MET A 1 263 ? -7.284 24.334 32.049 1.00 54.59 263 MET A CA 1
ATOM 2108 C C . MET A 1 263 ? -8.411 23.528 31.394 1.00 54.59 263 MET A C 1
ATOM 2110 O O . MET A 1 263 ? -9.586 23.699 31.707 1.00 54.59 263 MET A O 1
ATOM 2114 N N . ALA A 1 264 ? -8.049 22.597 30.506 1.00 52.06 264 ALA A N 1
ATOM 2115 C CA . ALA A 1 264 ? -8.995 21.646 29.924 1.00 52.06 264 ALA A CA 1
ATOM 2116 C C . ALA A 1 264 ? -9.370 20.571 30.965 1.00 52.06 264 ALA A C 1
ATOM 2118 O O . ALA A 1 264 ? -8.541 19.732 31.325 1.00 52.06 264 ALA A O 1
ATOM 2119 N N . TRP A 1 265 ? -10.607 20.615 31.474 1.00 56.25 265 TRP A N 1
ATOM 2120 C CA . TRP A 1 265 ? -10.984 19.912 32.712 1.00 56.25 265 TRP A CA 1
ATOM 2121 C C . TRP A 1 265 ? -11.911 18.694 32.542 1.00 56.25 265 TRP A C 1
ATOM 2123 O O . TRP A 1 265 ? -11.993 17.894 33.470 1.00 56.25 265 TRP A O 1
ATOM 2133 N N . ALA A 1 266 ? -12.598 18.482 31.413 1.00 55.47 266 ALA A N 1
ATOM 2134 C CA . ALA A 1 266 ? -13.484 17.316 31.271 1.00 55.47 266 ALA A CA 1
ATOM 2135 C C . ALA A 1 266 ? -12.932 16.270 30.296 1.00 55.47 266 ALA A C 1
ATOM 2137 O O . ALA A 1 266 ? -12.521 16.586 29.181 1.00 55.47 266 ALA A O 1
ATOM 2138 N N . PHE A 1 267 ? -12.958 15.007 30.722 1.00 53.81 267 PHE A N 1
ATOM 2139 C CA . PHE A 1 267 ? -12.708 13.844 29.877 1.00 53.81 267 PHE A CA 1
ATOM 2140 C C . PHE A 1 267 ? -14.007 13.046 29.732 1.00 53.81 267 PHE A C 1
ATOM 2142 O O . PHE A 1 267 ? -14.576 12.590 30.728 1.00 53.81 267 PHE A O 1
ATOM 2149 N N . LEU A 1 268 ? -14.467 12.877 28.493 1.00 55.03 268 LEU A N 1
ATOM 2150 C CA . LEU A 1 268 ? -15.596 12.016 28.159 1.00 55.03 268 LEU A CA 1
ATOM 2151 C C . LEU A 1 268 ? -15.088 10.772 27.435 1.00 55.03 268 LEU A C 1
ATOM 2153 O O . LEU A 1 268 ? -14.476 10.889 26.372 1.00 55.03 268 LEU A O 1
ATOM 2157 N N . ASP A 1 269 ? -15.426 9.598 27.966 1.00 54.25 269 ASP A N 1
ATOM 2158 C CA . ASP A 1 269 ? -15.336 8.346 27.219 1.00 54.25 269 ASP A CA 1
ATOM 2159 C C . ASP A 1 269 ? -16.745 7.886 26.837 1.00 54.25 269 ASP A C 1
ATOM 2161 O O . ASP A 1 269 ? -17.521 7.408 27.669 1.00 54.25 269 ASP A O 1
ATOM 2165 N N . SER A 1 270 ? -17.103 8.086 25.569 1.00 53.41 270 SER A N 1
ATOM 2166 C CA . SER A 1 270 ? -18.288 7.470 24.981 1.00 53.41 270 SER A CA 1
ATOM 2167 C C . SER A 1 270 ? -17.872 6.107 24.436 1.00 53.41 270 SER A C 1
ATOM 2169 O O . SER A 1 270 ? -17.327 6.034 23.329 1.00 53.41 270 SER A O 1
ATOM 2171 N N . THR A 1 271 ? -18.090 5.037 25.203 1.00 47.75 271 THR A N 1
ATOM 2172 C CA . THR A 1 271 ? -17.718 3.671 24.815 1.00 47.75 271 THR A CA 1
ATOM 2173 C C . THR A 1 271 ? -18.622 3.182 23.677 1.00 47.75 271 THR A C 1
ATOM 2175 O O . THR A 1 271 ? -19.597 2.466 23.861 1.00 47.75 271 THR A O 1
ATOM 2178 N N . LEU A 1 272 ? -18.312 3.594 22.446 1.00 44.19 272 LEU A N 1
ATOM 2179 C CA . LEU A 1 272 ? -18.950 3.053 21.240 1.00 44.19 272 LEU A CA 1
ATOM 2180 C C . LEU A 1 272 ? -18.306 1.729 20.795 1.00 44.19 272 LEU A C 1
ATOM 2182 O O . LEU A 1 272 ? -18.903 1.002 20.007 1.00 44.19 272 LEU A O 1
ATOM 2186 N N . GLU A 1 273 ? -17.108 1.405 21.296 1.00 39.75 273 GLU A N 1
ATOM 2187 C CA . GLU A 1 273 ? -16.393 0.151 21.033 1.00 39.75 273 GLU A CA 1
ATOM 2188 C C . GLU A 1 273 ? -15.676 -0.326 22.316 1.00 39.75 273 GLU A C 1
ATOM 2190 O O . GLU A 1 273 ? -14.906 0.427 22.915 1.00 39.75 273 GLU A O 1
ATOM 2195 N N . GLU A 1 274 ? -15.894 -1.588 22.722 1.00 40.47 274 GLU A N 1
ATOM 2196 C CA . GLU A 1 274 ? -15.292 -2.236 23.915 1.00 40.47 274 GLU A CA 1
ATOM 2197 C C . GLU A 1 274 ? -13.753 -2.171 23.950 1.00 40.47 274 GLU A C 1
ATOM 2199 O O . GLU A 1 274 ? -13.128 -2.310 25.000 1.00 40.47 274 GLU A O 1
ATOM 2204 N N . THR A 1 275 ? -13.131 -1.972 22.789 1.00 39.59 275 THR A N 1
ATOM 2205 C CA . THR A 1 275 ? -11.694 -2.113 22.541 1.00 39.59 275 THR A CA 1
ATOM 2206 C C . THR A 1 275 ? -10.830 -1.068 23.250 1.00 39.59 275 THR A C 1
ATOM 2208 O O . THR A 1 275 ? -9.634 -1.291 23.419 1.00 39.59 275 THR A O 1
ATOM 2211 N N . PHE A 1 276 ? -11.388 0.083 23.638 1.00 40.22 276 PHE A N 1
ATOM 2212 C CA . PHE A 1 276 ? -10.577 1.252 23.997 1.00 40.22 276 PHE A CA 1
ATOM 2213 C C . PHE A 1 276 ? -10.461 1.556 25.483 1.00 40.22 276 PHE A C 1
ATOM 2215 O O . PHE A 1 276 ? -9.640 2.402 25.834 1.00 40.22 276 PHE A O 1
ATOM 2222 N N . THR A 1 277 ? -11.209 0.883 26.356 1.00 46.72 277 THR A N 1
ATOM 2223 C CA . THR A 1 277 ? -11.198 1.230 27.777 1.00 46.72 277 THR A CA 1
ATOM 2224 C C . THR A 1 277 ? -9.854 0.853 28.416 1.00 46.72 277 THR A C 1
ATOM 2226 O O . THR A 1 277 ? -9.034 1.722 28.696 1.00 46.72 277 THR A O 1
ATOM 2229 N N . VAL A 1 278 ? -9.545 -0.426 28.624 1.00 40.62 278 VAL A N 1
ATOM 2230 C CA . VAL A 1 278 ? -8.435 -0.833 29.523 1.00 40.62 278 VAL A CA 1
ATOM 2231 C C . VAL A 1 278 ? -7.055 -0.274 29.132 1.00 40.62 278 VAL A C 1
ATOM 2233 O O . VAL A 1 278 ? -6.306 0.167 30.006 1.00 40.62 278 VAL A O 1
ATOM 2236 N N . GLU A 1 279 ? -6.705 -0.244 27.844 1.00 37.72 279 GLU A N 1
ATOM 2237 C CA . GLU A 1 279 ? -5.379 0.202 27.380 1.00 37.72 279 GLU A CA 1
ATOM 2238 C C . GLU A 1 279 ? -5.235 1.734 27.361 1.00 37.72 279 GLU A C 1
ATOM 2240 O O . GLU A 1 279 ? -4.160 2.245 27.681 1.00 37.72 279 GLU A O 1
ATOM 2245 N N . ARG A 1 280 ? -6.302 2.504 27.085 1.00 41.94 280 ARG A N 1
ATOM 2246 C CA . ARG A 1 280 ? -6.246 3.968 27.251 1.00 41.94 280 ARG A CA 1
ATOM 2247 C C . ARG A 1 280 ? -6.197 4.341 28.726 1.00 41.94 280 ARG A C 1
ATOM 2249 O O . ARG A 1 280 ? -5.442 5.238 29.088 1.00 41.94 280 ARG A O 1
ATOM 2256 N N . TRP A 1 281 ? -6.933 3.639 29.589 1.00 46.53 281 TRP A N 1
ATOM 2257 C CA . TRP A 1 281 ? -6.971 3.974 31.013 1.00 46.53 281 TRP A CA 1
ATOM 2258 C C . TRP A 1 281 ? -5.660 3.636 31.736 1.00 46.53 281 TRP A C 1
ATOM 2260 O O . TRP A 1 281 ? -5.228 4.374 32.610 1.00 46.53 281 TRP A O 1
ATOM 2270 N N . THR A 1 282 ? -4.979 2.554 31.359 1.00 39.34 282 THR A N 1
ATOM 2271 C CA . THR A 1 282 ? -3.677 2.196 31.953 1.00 39.34 282 THR A CA 1
ATOM 2272 C C . THR A 1 282 ? -2.521 3.072 31.452 1.00 39.34 282 THR A C 1
ATOM 2274 O O . THR A 1 282 ? -1.503 3.179 32.135 1.00 39.34 282 THR A O 1
ATOM 2277 N N . THR A 1 283 ? -2.678 3.736 30.299 1.00 35.16 283 THR A N 1
ATOM 2278 C CA . THR A 1 283 ? -1.620 4.542 29.656 1.00 35.16 283 THR A CA 1
ATOM 2279 C C . THR A 1 283 ? -1.789 6.056 29.856 1.00 35.16 283 THR A C 1
ATOM 2281 O O . THR A 1 283 ? -0.812 6.806 29.802 1.00 35.16 283 THR A O 1
ATOM 2284 N N . SER A 1 284 ? -3.009 6.533 30.113 1.00 41.44 284 SER A N 1
ATOM 2285 C CA . SER A 1 284 ? -3.292 7.949 30.364 1.00 41.44 284 SER A CA 1
ATOM 2286 C C . SER A 1 284 ? -2.808 8.388 31.750 1.00 41.44 284 SER A C 1
ATOM 2288 O O . SER A 1 284 ? -3.227 7.855 32.776 1.00 41.44 284 SER A O 1
ATOM 2290 N N . LYS A 1 285 ? -1.954 9.421 31.810 1.00 40.44 285 LYS A N 1
ATOM 2291 C CA . LYS A 1 285 ? -1.653 10.117 33.072 1.00 40.44 285 LYS A CA 1
ATOM 2292 C C . LYS A 1 285 ? -2.905 10.871 33.521 1.00 40.44 285 LYS A C 1
ATOM 2294 O O . LYS A 1 285 ? -3.178 11.957 33.018 1.00 40.44 285 LYS A O 1
ATOM 2299 N N . PHE A 1 286 ? -3.668 10.305 34.451 1.00 51.59 286 PHE A N 1
ATOM 2300 C CA . PHE A 1 286 ? -4.844 10.985 34.991 1.00 51.59 286 PHE A CA 1
ATOM 2301 C C . PHE A 1 286 ? -4.452 12.216 35.794 1.00 51.59 286 PHE A C 1
ATOM 2303 O O . PHE A 1 286 ? -3.690 12.128 36.761 1.00 51.59 286 PHE A O 1
ATOM 2310 N N . VAL A 1 287 ? -5.015 13.359 35.413 1.00 51.19 287 VAL A N 1
ATOM 2311 C CA . VAL A 1 287 ? -4.877 14.594 36.176 1.00 51.19 287 VAL A CA 1
ATOM 2312 C C . VAL A 1 287 ? -5.810 14.511 37.382 1.00 51.19 287 VAL A C 1
ATOM 2314 O O . VAL A 1 287 ? -6.988 14.164 37.271 1.00 51.19 287 VAL A O 1
ATOM 2317 N N . ARG A 1 288 ? -5.268 14.783 38.569 1.00 48.12 288 ARG A N 1
ATOM 2318 C CA . ARG A 1 288 ? -6.041 14.810 39.814 1.00 48.12 288 ARG A CA 1
ATOM 2319 C C . ARG A 1 288 ? -7.113 15.904 39.699 1.00 48.12 288 ARG A C 1
ATOM 2321 O O . ARG A 1 288 ? -6.788 17.001 39.265 1.00 48.12 288 ARG A O 1
ATOM 2328 N N . HIS A 1 289 ? -8.347 15.604 40.111 1.00 53.81 289 HIS A N 1
ATOM 2329 C CA . HIS A 1 289 ? -9.520 16.498 40.073 1.00 53.81 289 HIS A CA 1
ATOM 2330 C C . HIS A 1 289 ? -10.208 16.705 38.713 1.00 53.81 289 HIS A C 1
ATOM 2332 O O . HIS A 1 289 ? -11.215 17.401 38.662 1.00 53.81 289 HIS A O 1
ATOM 2338 N N . GLN A 1 290 ? -9.756 16.062 37.634 1.00 59.97 290 GLN A N 1
ATOM 2339 C CA . GLN A 1 290 ? -10.425 16.137 36.330 1.00 59.97 290 GLN A CA 1
ATOM 2340 C C . GLN A 1 290 ? -11.833 15.509 36.372 1.00 59.97 290 GLN A C 1
ATOM 2342 O O . GLN A 1 290 ? -11.988 14.402 36.891 1.00 59.97 290 GLN A O 1
ATOM 2347 N N . LEU A 1 291 ? -12.843 16.180 35.799 1.00 61.53 291 LEU A N 1
ATOM 2348 C CA . LEU A 1 291 ? -14.192 15.617 35.672 1.00 61.53 291 LEU A CA 1
ATOM 2349 C C . LEU A 1 291 ? -14.162 14.450 34.686 1.00 61.53 291 LEU A C 1
ATOM 2351 O O . LEU A 1 291 ? -13.670 14.579 33.562 1.00 61.53 291 LEU A O 1
ATOM 2355 N N . ARG A 1 292 ? -14.740 13.327 35.105 1.00 64.62 292 ARG A N 1
ATOM 2356 C CA . ARG A 1 292 ? -14.856 12.114 34.302 1.00 64.62 292 ARG A CA 1
ATOM 2357 C C . ARG A 1 292 ? -16.314 11.819 34.034 1.00 64.62 292 ARG A C 1
ATOM 2359 O O . ARG A 1 292 ? -17.124 11.802 34.964 1.00 64.62 292 ARG A O 1
ATOM 2366 N N . VAL A 1 293 ? -16.617 11.565 32.770 1.00 63.69 293 VAL A N 1
ATOM 2367 C CA . VAL A 1 293 ? -17.951 11.168 32.339 1.00 63.69 293 VAL A CA 1
ATOM 2368 C C . VAL A 1 293 ? -17.859 9.826 31.625 1.00 63.69 293 VAL A C 1
ATOM 2370 O O . VAL A 1 293 ? -17.138 9.698 30.635 1.00 63.69 293 VAL A O 1
ATOM 2373 N N . LEU A 1 294 ? -18.579 8.834 32.149 1.00 61.62 294 LEU A N 1
ATOM 2374 C CA . LEU A 1 294 ? -18.721 7.510 31.546 1.00 61.62 294 LEU A CA 1
ATOM 2375 C C . LEU A 1 294 ? -20.131 7.373 30.972 1.00 61.62 294 LEU A C 1
ATOM 2377 O O . LEU A 1 294 ? -21.108 7.677 31.656 1.00 61.62 294 LEU A O 1
ATOM 2381 N N . CYS A 1 295 ? -20.234 6.905 29.732 1.00 59.31 295 CYS A N 1
ATOM 2382 C CA . CYS A 1 295 ? -21.501 6.527 29.114 1.00 59.31 295 CYS A CA 1
ATOM 2383 C C . CYS A 1 295 ? -21.434 5.067 28.70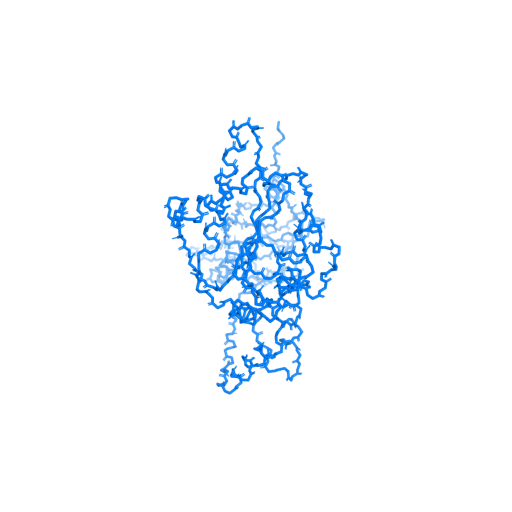7 1.00 59.31 295 CYS A C 1
ATOM 2385 O O . CYS A 1 295 ? -20.638 4.752 27.832 1.00 59.31 295 CYS A O 1
ATOM 2387 N N . ASP A 1 296 ? -22.290 4.222 29.271 1.00 61.56 296 ASP A N 1
ATOM 2388 C CA . ASP A 1 296 ? -22.392 2.822 28.862 1.00 61.56 296 ASP A CA 1
ATOM 2389 C C . ASP A 1 296 ? -23.864 2.400 28.733 1.00 61.56 296 ASP A C 1
ATOM 2391 O O . ASP A 1 296 ? -24.759 2.981 29.353 1.00 61.56 296 ASP A O 1
ATOM 2395 N N . ASN A 1 297 ? -24.119 1.422 27.865 1.00 57.44 297 ASN A N 1
ATOM 2396 C CA . ASN A 1 297 ? -25.449 0.852 27.641 1.00 57.44 297 ASN A CA 1
ATOM 2397 C C . ASN A 1 297 ? -25.668 -0.436 28.445 1.00 57.44 297 ASN A C 1
ATOM 2399 O O . ASN A 1 297 ? -26.796 -0.914 28.519 1.00 57.44 297 ASN A O 1
ATOM 2403 N N . LYS A 1 298 ? -24.603 -1.028 28.993 1.00 61.03 298 LYS A N 1
ATOM 2404 C CA . LYS A 1 298 ? -24.647 -2.291 29.718 1.00 61.03 298 LYS A CA 1
ATOM 2405 C C . LYS A 1 298 ? -24.866 -2.020 31.199 1.00 61.03 298 LYS A C 1
ATOM 2407 O O . LYS A 1 298 ? -23.988 -1.498 31.883 1.00 61.03 298 LYS A O 1
ATOM 2412 N N . VAL A 1 299 ? -26.039 -2.406 31.675 1.00 65.94 299 VAL A N 1
ATOM 2413 C CA . VAL A 1 299 ? -26.437 -2.347 33.081 1.00 65.94 299 VAL A CA 1
ATOM 2414 C C . VAL A 1 299 ? -26.968 -3.721 33.456 1.00 65.94 299 VAL A C 1
ATOM 2416 O O . VAL A 1 299 ? -27.656 -4.354 32.654 1.00 65.94 299 VAL A O 1
ATOM 2419 N N . ASP A 1 300 ? -26.620 -4.197 34.644 1.00 70.00 300 ASP A N 1
ATOM 2420 C CA . ASP A 1 300 ? -27.282 -5.352 35.234 1.00 70.00 300 ASP A CA 1
ATOM 2421 C C . ASP A 1 300 ? -28.570 -4.883 35.919 1.00 70.00 300 ASP A C 1
ATOM 2423 O O . ASP A 1 300 ? -28.555 -4.483 37.082 1.00 70.00 300 ASP A O 1
ATOM 2427 N N . GLU A 1 301 ? -29.682 -4.898 35.179 1.00 67.88 301 GLU A N 1
ATOM 2428 C CA . GLU A 1 301 ? -31.007 -4.530 35.704 1.00 67.88 301 GLU A CA 1
ATOM 2429 C C . GLU A 1 301 ? -31.442 -5.452 36.856 1.00 67.88 301 GLU A C 1
ATOM 2431 O O . GLU A 1 301 ? -32.246 -5.055 37.688 1.00 67.88 301 GLU A O 1
ATOM 2436 N N . SER A 1 302 ? -30.886 -6.669 36.956 1.00 72.06 302 SER A N 1
ATOM 2437 C CA . SER A 1 302 ? -31.207 -7.592 38.052 1.00 72.06 302 SER A CA 1
ATOM 2438 C C . SER A 1 302 ? -30.524 -7.231 39.373 1.00 72.06 302 SER A C 1
ATOM 2440 O O . SER A 1 302 ? -30.956 -7.686 40.432 1.00 72.06 302 SER A O 1
ATOM 2442 N N . ALA A 1 303 ? -29.476 -6.404 39.314 1.00 68.81 303 ALA A N 1
ATOM 2443 C CA . ALA A 1 303 ? -28.798 -5.856 40.482 1.00 68.81 303 ALA A CA 1
ATOM 2444 C C . ALA A 1 303 ? -29.454 -4.560 40.996 1.00 68.81 303 ALA A C 1
ATOM 2446 O O . ALA A 1 303 ? -29.071 -4.061 42.057 1.00 68.81 303 ALA A O 1
ATOM 2447 N N . GLU A 1 304 ? -30.418 -3.999 40.259 1.00 67.19 304 GLU A N 1
ATOM 2448 C CA . GLU A 1 304 ? -31.220 -2.869 40.716 1.00 67.19 304 GLU A CA 1
ATOM 2449 C C . GLU A 1 304 ? -32.268 -3.381 41.718 1.00 67.19 304 GLU A C 1
ATOM 2451 O O . GLU A 1 304 ? -33.246 -4.029 41.354 1.00 67.19 304 GLU A O 1
ATOM 2456 N N . GLU A 1 305 ? -32.033 -3.145 43.012 1.00 65.44 305 GLU A N 1
ATOM 2457 C CA . GLU A 1 305 ? -33.060 -3.357 44.040 1.00 65.44 305 GLU A CA 1
ATOM 2458 C C . GLU A 1 305 ? -34.253 -2.424 43.767 1.00 65.44 305 GLU A C 1
ATOM 2460 O O . GLU A 1 305 ? -34.044 -1.291 43.330 1.00 65.44 305 GLU A O 1
ATOM 2465 N N . ASP A 1 306 ? -35.488 -2.862 44.058 1.00 62.44 306 ASP A N 1
ATOM 2466 C CA . ASP A 1 306 ? -36.686 -2.015 43.958 1.00 62.44 306 ASP A CA 1
ATOM 2467 C C . ASP A 1 306 ? -36.479 -0.721 44.766 1.00 62.44 306 ASP A C 1
ATOM 2469 O O . ASP A 1 306 ? -36.589 -0.704 45.997 1.00 62.44 306 ASP A O 1
ATOM 2473 N N . ILE A 1 307 ? -36.155 0.376 44.073 1.00 59.78 307 ILE A N 1
ATOM 2474 C CA . ILE A 1 307 ? -35.906 1.675 44.697 1.00 59.78 307 ILE A CA 1
ATOM 2475 C C . ILE A 1 307 ? -37.214 2.135 45.339 1.00 59.78 307 ILE A C 1
ATOM 2477 O O . ILE A 1 307 ? -38.209 2.410 44.664 1.00 59.78 307 ILE A O 1
ATOM 2481 N N . VAL A 1 308 ? -37.218 2.233 46.667 1.00 70.25 308 VAL A N 1
ATOM 2482 C CA . VAL A 1 308 ? -38.417 2.616 47.417 1.00 70.25 308 VAL A CA 1
ATOM 2483 C C . VAL A 1 308 ? -38.698 4.110 47.193 1.00 70.25 308 VAL A C 1
ATOM 2485 O O . VAL A 1 308 ? -37.758 4.911 47.178 1.00 70.25 308 VAL A O 1
ATOM 2488 N N . PRO A 1 309 ? -39.968 4.546 47.065 1.00 55.34 309 PRO A N 1
ATOM 2489 C CA . PRO A 1 309 ? -40.293 5.968 46.982 1.00 55.34 309 PRO A CA 1
ATOM 2490 C C . PRO A 1 309 ? -39.659 6.769 48.132 1.00 55.34 309 PRO A C 1
ATOM 2492 O O . PRO A 1 309 ? -39.913 6.502 49.305 1.00 55.34 309 PRO A O 1
ATOM 2495 N N . GLY A 1 310 ? -38.824 7.756 47.789 1.00 65.25 310 GLY A N 1
ATOM 2496 C CA . GLY A 1 310 ? -38.082 8.586 48.749 1.00 65.25 310 GLY A CA 1
ATOM 2497 C C . GLY A 1 310 ? -36.643 8.135 49.027 1.00 65.25 310 GLY A C 1
ATOM 2498 O O . GLY A 1 310 ? -35.909 8.845 49.715 1.00 65.25 310 GLY A O 1
ATOM 2499 N N . GLN A 1 311 ? -36.205 7.004 48.475 1.00 71.75 311 GLN A N 1
ATOM 2500 C CA . GLN A 1 311 ? -34.814 6.574 48.542 1.00 71.75 311 GLN A CA 1
ATOM 2501 C C . GLN A 1 311 ? -33.940 7.448 47.630 1.00 71.75 311 GLN A C 1
ATOM 2503 O O . GLN A 1 311 ? -34.073 7.442 46.411 1.00 71.75 311 GLN A O 1
ATOM 2508 N N . THR A 1 312 ? -33.029 8.214 48.232 1.00 68.00 312 THR A N 1
ATOM 2509 C CA . THR A 1 312 ? -32.128 9.144 47.523 1.00 68.00 312 THR A CA 1
ATOM 2510 C C . THR A 1 312 ? -30.713 8.597 47.328 1.00 68.00 312 THR A C 1
ATOM 2512 O O . THR A 1 312 ? -29.859 9.276 46.762 1.00 68.00 312 THR A O 1
ATOM 2515 N N . SER A 1 313 ? -30.432 7.382 47.811 1.00 72.00 313 SER A N 1
ATOM 2516 C CA . SER A 1 313 ? -29.120 6.739 47.682 1.00 72.00 313 SER A CA 1
ATOM 2517 C C . SER A 1 313 ? -29.224 5.211 47.667 1.00 72.00 313 SER A C 1
ATOM 2519 O O . SER A 1 313 ? -30.148 4.632 48.238 1.00 72.00 313 SER A O 1
ATOM 2521 N N . ILE A 1 314 ? -28.253 4.564 47.024 1.00 77.56 314 ILE A N 1
ATOM 2522 C CA . ILE A 1 314 ? -28.073 3.105 47.007 1.00 77.56 314 ILE A CA 1
ATOM 2523 C C . ILE A 1 314 ? -26.726 2.738 47.631 1.00 77.56 314 ILE A C 1
ATOM 2525 O O . ILE A 1 314 ? -25.827 3.579 47.746 1.00 77.56 314 ILE A O 1
ATOM 2529 N N . SER A 1 315 ? -26.572 1.474 48.035 1.00 79.75 315 SER A N 1
ATOM 2530 C CA . SER A 1 315 ? -25.288 0.997 48.544 1.00 79.75 315 SER A CA 1
ATOM 2531 C C . SER A 1 315 ? -24.229 1.019 47.437 1.00 79.75 315 SER A C 1
ATOM 2533 O O . SER A 1 315 ? -24.512 0.779 46.263 1.00 79.75 315 SER A O 1
ATOM 2535 N N . PHE A 1 316 ? -22.976 1.276 47.812 1.00 74.06 316 PHE A N 1
ATOM 2536 C CA . PHE A 1 316 ? -21.879 1.297 46.845 1.00 74.06 316 PHE A CA 1
ATOM 2537 C C . PHE A 1 316 ? -21.635 -0.068 46.180 1.00 74.06 316 PHE A C 1
ATOM 2539 O O . PHE A 1 316 ? -21.167 -0.114 45.047 1.00 74.06 316 PHE A O 1
ATOM 2546 N N . ASN A 1 317 ? -21.952 -1.174 46.864 1.00 77.00 317 ASN A N 1
ATOM 2547 C CA . ASN A 1 317 ? -21.852 -2.511 46.278 1.00 77.00 317 ASN A CA 1
ATOM 2548 C C . ASN A 1 317 ? -22.976 -2.746 45.262 1.00 77.00 317 ASN A C 1
ATOM 2550 O O . ASN A 1 317 ? -22.674 -3.151 44.151 1.00 77.00 317 ASN A O 1
ATOM 2554 N N . THR A 1 318 ? -24.215 -2.366 45.591 1.00 76.94 318 THR A N 1
ATOM 2555 C CA . THR A 1 318 ? -25.359 -2.408 44.661 1.00 76.94 318 THR A CA 1
ATOM 2556 C C . THR A 1 318 ? -25.049 -1.611 43.393 1.00 76.94 318 THR A C 1
ATOM 2558 O O . THR A 1 318 ? -25.154 -2.127 42.288 1.00 76.94 318 THR A O 1
ATOM 2561 N N . PHE A 1 319 ? -24.534 -0.384 43.542 1.00 76.12 319 PHE A N 1
ATOM 2562 C CA . PHE A 1 319 ? -24.072 0.420 42.408 1.00 76.12 319 PHE A CA 1
ATOM 2563 C C . PHE A 1 319 ? -22.991 -0.293 41.581 1.00 76.12 319 PHE A C 1
ATOM 2565 O O . PHE A 1 319 ? -23.037 -0.270 40.354 1.00 76.12 319 PHE A O 1
ATOM 2572 N N . LEU A 1 320 ? -22.011 -0.926 42.235 1.00 74.94 320 LEU A N 1
ATOM 2573 C CA . LEU A 1 320 ? -20.945 -1.659 41.551 1.00 74.94 320 LEU A CA 1
ATOM 2574 C C . LEU A 1 320 ? -21.441 -2.880 40.781 1.00 74.94 320 LEU A C 1
ATOM 2576 O O . LEU A 1 320 ? -20.883 -3.174 39.721 1.00 74.94 320 LEU A O 1
ATOM 2580 N N . ASP A 1 321 ? -22.447 -3.567 41.308 1.00 76.81 321 ASP A N 1
ATOM 2581 C CA . ASP A 1 321 ? -23.061 -4.727 40.675 1.00 76.81 321 ASP A CA 1
ATOM 2582 C C . ASP A 1 321 ? -23.862 -4.284 39.440 1.00 76.81 321 ASP A C 1
ATOM 2584 O O . ASP A 1 321 ? -23.614 -4.800 38.349 1.00 76.81 321 ASP A O 1
ATOM 2588 N N . MET A 1 322 ? -24.660 -3.212 39.559 1.00 73.56 322 MET A N 1
ATOM 2589 C CA . MET A 1 322 ? -25.400 -2.603 38.440 1.00 73.56 322 MET A CA 1
ATOM 2590 C C . MET A 1 322 ? -24.492 -2.224 37.263 1.00 73.56 322 MET A C 1
ATOM 2592 O O . MET A 1 322 ? -24.836 -2.455 36.105 1.00 73.56 322 MET A O 1
ATOM 2596 N N . ILE A 1 323 ? -23.317 -1.645 37.535 1.00 70.44 323 ILE A N 1
ATOM 2597 C CA . ILE A 1 323 ? -22.397 -1.182 36.482 1.00 70.44 323 ILE A CA 1
ATOM 2598 C C . ILE A 1 323 ? -21.372 -2.240 36.064 1.00 70.44 323 ILE A C 1
ATOM 2600 O O . ILE A 1 323 ? -20.542 -1.980 35.192 1.00 70.44 323 ILE A O 1
ATOM 2604 N N . SER A 1 324 ? -21.358 -3.412 36.705 1.00 72.25 324 SER A N 1
ATOM 2605 C CA . SER A 1 324 ? -20.349 -4.447 36.463 1.00 72.25 324 SER A CA 1
ATOM 2606 C C . SER A 1 324 ? -20.235 -4.850 34.984 1.00 72.25 324 SER A C 1
ATOM 2608 O O . SER A 1 324 ? -19.095 -4.953 34.517 1.00 72.25 324 SER A O 1
ATOM 2610 N N . PRO A 1 325 ? -21.344 -4.979 34.218 1.00 69.25 325 PRO A N 1
ATOM 2611 C CA . PRO A 1 325 ? -21.303 -5.294 32.786 1.00 69.25 325 PRO A CA 1
ATOM 2612 C C . PRO A 1 325 ? -20.616 -4.241 31.900 1.00 69.25 325 PRO A C 1
ATOM 2614 O O . PRO A 1 325 ? -20.200 -4.565 30.785 1.00 69.25 325 PRO A O 1
ATOM 2617 N N . ALA A 1 326 ? -20.477 -2.997 32.372 1.00 63.59 326 ALA A N 1
ATOM 2618 C CA . ALA A 1 326 ? -19.766 -1.929 31.661 1.00 63.59 326 ALA A CA 1
ATOM 2619 C C . ALA A 1 326 ? -18.233 -2.103 31.699 1.00 63.59 326 ALA A C 1
ATOM 2621 O O . ALA A 1 326 ? -17.498 -1.420 30.984 1.00 63.59 326 ALA A O 1
ATOM 2622 N N . PHE A 1 327 ? -17.720 -3.022 32.523 1.00 65.00 327 PHE A N 1
ATOM 2623 C CA . PHE A 1 327 ? -16.291 -3.306 32.631 1.00 65.00 327 PHE A CA 1
ATOM 2624 C C . PHE A 1 327 ? -15.948 -4.654 31.988 1.00 65.00 327 PHE A C 1
ATOM 2626 O O . PHE A 1 327 ? -16.683 -5.620 32.174 1.00 65.00 327 PHE A O 1
ATOM 2633 N N . PRO A 1 328 ? -14.802 -4.773 31.295 1.00 60.53 328 PRO A N 1
ATOM 2634 C CA . PRO A 1 328 ? -14.326 -6.065 30.808 1.00 60.53 328 PRO A CA 1
ATOM 2635 C C . PRO A 1 328 ? -14.169 -7.097 31.932 1.00 60.53 328 PRO A C 1
ATOM 2637 O O . PRO A 1 328 ? -13.734 -6.753 33.031 1.00 60.53 328 PRO A O 1
ATOM 2640 N N . ASP A 1 329 ? -14.389 -8.379 31.627 1.00 61.75 329 ASP A N 1
ATOM 2641 C CA . ASP A 1 329 ? -14.315 -9.498 32.591 1.00 61.75 329 ASP A CA 1
ATOM 2642 C C . ASP A 1 329 ? -12.988 -9.578 33.370 1.00 61.75 329 ASP A C 1
ATOM 2644 O O . ASP A 1 329 ? -12.904 -10.165 34.446 1.00 61.75 329 ASP A O 1
ATOM 2648 N N . LYS A 1 330 ? -11.920 -8.982 32.824 1.00 53.44 330 LYS A N 1
ATOM 2649 C CA . LYS A 1 330 ? -10.579 -8.943 33.427 1.00 53.44 330 LYS A CA 1
ATOM 2650 C C . LYS A 1 330 ? -10.336 -7.742 34.344 1.00 53.44 330 LYS A C 1
ATOM 2652 O O . LYS A 1 330 ? -9.272 -7.671 34.956 1.00 53.44 330 LYS A O 1
ATOM 2657 N N . SER A 1 331 ? -11.255 -6.781 34.415 1.00 60.88 331 SER A N 1
ATOM 2658 C CA . SER A 1 331 ? -11.084 -5.570 35.216 1.00 60.88 331 SER A CA 1
ATOM 2659 C C . SER A 1 331 ? -11.146 -5.897 36.702 1.00 60.88 331 SER A C 1
ATOM 2661 O O . SER A 1 331 ? -12.178 -6.320 37.228 1.00 60.88 331 SER A O 1
ATOM 2663 N N . SER A 1 332 ? -10.038 -5.662 37.407 1.00 66.12 332 SER A N 1
ATOM 2664 C CA . SER A 1 332 ? -9.991 -5.880 38.848 1.00 66.12 332 SER A CA 1
ATOM 2665 C C . SER A 1 332 ? -10.861 -4.853 39.578 1.00 66.12 332 SER A C 1
ATOM 2667 O O . SER A 1 332 ? -11.105 -3.748 39.088 1.00 66.12 332 SER A O 1
ATOM 2669 N N . LYS A 1 333 ? -11.273 -5.161 40.817 1.00 65.50 333 LYS A N 1
ATOM 2670 C CA . LYS A 1 333 ? -11.962 -4.184 41.680 1.00 65.50 333 LYS A CA 1
ATOM 2671 C C . LYS A 1 333 ? -11.157 -2.884 41.813 1.00 65.50 333 LYS A C 1
ATOM 2673 O O . LYS A 1 333 ? -11.743 -1.812 41.869 1.00 65.50 333 LYS A O 1
ATOM 2678 N N . LYS A 1 334 ? -9.821 -2.961 41.821 1.00 61.97 334 LYS A N 1
ATOM 2679 C CA . LYS A 1 334 ? -8.943 -1.783 41.892 1.00 61.97 334 LYS A CA 1
ATOM 2680 C C . LYS A 1 334 ? -9.032 -0.917 40.634 1.00 61.97 334 LYS A C 1
ATOM 2682 O O . LYS A 1 334 ? -9.055 0.300 40.776 1.00 61.97 334 LYS A O 1
ATOM 2687 N N . ASP A 1 335 ? -9.156 -1.519 39.454 1.00 59.56 335 ASP A N 1
ATOM 2688 C CA . ASP A 1 335 ? -9.304 -0.790 38.186 1.00 59.56 335 ASP A CA 1
ATOM 2689 C C . ASP A 1 335 ? -10.665 -0.093 38.113 1.00 59.56 335 ASP A C 1
ATOM 2691 O O . ASP A 1 335 ? -10.741 1.093 37.795 1.00 59.56 335 ASP A O 1
ATOM 2695 N N . LYS A 1 336 ? -11.732 -0.790 38.533 1.00 66.81 336 LYS A N 1
ATOM 2696 C CA . LYS A 1 336 ? -13.074 -0.199 38.678 1.00 66.81 336 LYS A CA 1
ATOM 2697 C C . LYS A 1 336 ? -13.049 0.987 39.658 1.00 66.81 336 LYS A C 1
ATOM 2699 O O . LYS A 1 336 ? -13.582 2.054 39.370 1.00 66.81 336 LYS A O 1
ATOM 2704 N N . MET A 1 337 ? -12.357 0.847 40.794 1.00 64.69 337 MET A N 1
ATOM 2705 C CA . MET A 1 337 ? -12.188 1.923 41.787 1.00 64.69 337 MET A CA 1
ATOM 2706 C C . MET A 1 337 ? -11.331 3.089 41.303 1.00 64.69 337 MET A C 1
ATOM 2708 O O . MET A 1 337 ? -11.560 4.217 41.728 1.00 64.69 337 MET A O 1
ATOM 2712 N N . ALA A 1 338 ? -10.337 2.841 40.452 1.00 59.91 338 ALA A N 1
ATOM 2713 C CA . ALA A 1 338 ? -9.519 3.901 39.878 1.00 59.91 338 ALA A CA 1
ATOM 2714 C C . ALA A 1 338 ? -10.335 4.802 38.942 1.00 59.91 338 ALA A C 1
ATOM 2716 O O . ALA A 1 338 ? -10.016 5.983 38.832 1.00 59.91 338 ALA A O 1
ATOM 2717 N N . LEU A 1 339 ? -11.387 4.259 38.317 1.00 59.19 339 LEU A N 1
ATOM 2718 C CA . LEU A 1 339 ? -12.283 4.974 37.410 1.00 59.19 339 LEU A CA 1
ATOM 2719 C C . LEU A 1 339 ? -13.366 5.787 38.147 1.00 59.19 339 LEU A C 1
ATOM 2721 O O . LEU A 1 339 ? -13.695 6.900 37.738 1.00 59.19 339 LEU A O 1
ATOM 2725 N N . LEU A 1 340 ? -13.889 5.248 39.253 1.00 61.81 340 LEU A N 1
ATOM 2726 C CA . LEU A 1 340 ? -14.965 5.856 40.053 1.00 61.81 340 LEU A CA 1
ATOM 2727 C C . LEU A 1 340 ? -14.488 6.889 41.096 1.00 61.81 340 LEU A C 1
ATOM 2729 O O . LEU A 1 340 ? -15.317 7.536 41.737 1.00 61.81 340 LEU A O 1
ATOM 2733 N N . LYS A 1 341 ? -13.171 7.020 41.288 1.00 50.78 341 LYS A N 1
ATOM 2734 C CA . LYS A 1 341 ? -12.524 8.093 42.062 1.00 50.78 341 LYS A CA 1
ATOM 2735 C C . LYS A 1 341 ? -12.177 9.270 41.168 1.00 50.78 341 LYS A C 1
ATOM 2737 O O . LYS A 1 341 ? -12.257 10.403 41.688 1.00 50.78 341 LYS A O 1
#

Foldseek 3Di:
DPPDQDWAQKKKFKDDWDAPVQADQVVVQVCLVVVVQCPGTDLSRAPLDDPWDWHWKKFWDADPVRTIIIMIMIGTPGTHGPVSCVVGHDGDMDDDDPDPNVVVSVLVVQVCSVPRGPDIDDPDDDDDDDPPPPPDDPVLVVLLLVCCLPVNDLDCAVPRNVVVLVCQCCDPPRSNPVPDSVVSSVSSPVNNLVVPPEDPDDDDPDAPVNDDPCCVPVPVVVCVVVQLPFEAEQEDAPPPCRVVNLVNVLVVVQVVCCVVPVDRAEDEDPCSGLRPPPVCLVPDPDDRRGGYYHYDHQFDPVLDDPQDVPRPDDDPVSVCNGCVRVDPPPQDPVNVVVRGD

Solvent-accessible surface area (backbone atoms only — not comparable to full-atom values): 20297 Å² total; per-residue (Å²): 133,81,83,79,74,57,65,36,51,52,42,36,32,41,43,74,69,38,56,69,87,66,60,53,71,68,60,49,48,58,28,49,79,70,67,39,38,60,76,36,58,76,82,65,33,52,62,80,56,96,87,66,55,66,50,64,28,43,34,32,35,72,46,95,87,58,31,32,37,38,36,38,40,38,41,39,79,56,70,39,50,51,68,59,49,64,75,55,48,85,44,55,79,46,73,86,84,44,73,95,45,46,76,58,38,56,51,51,52,52,46,46,55,72,70,65,35,78,42,72,47,72,90,73,80,86,75,85,79,80,81,81,74,74,83,76,55,68,70,52,50,53,48,22,55,50,45,47,72,74,72,45,55,63,52,59,64,92,46,41,38,59,52,51,42,60,49,40,27,68,31,88,89,38,68,42,45,74,51,57,63,67,62,53,50,52,49,38,49,50,63,36,54,64,74,52,92,51,84,87,78,77,87,77,90,56,47,70,83,73,48,58,66,63,52,46,62,73,48,45,56,72,42,56,82,49,36,53,63,37,49,48,75,46,75,52,68,75,90,72,51,55,63,50,52,51,48,30,50,37,50,56,51,19,51,53,32,38,74,74,70,72,35,92,38,48,50,75,51,72,66,84,55,90,80,54,53,72,65,49,63,74,69,53,84,78,64,87,54,51,28,39,38,42,36,44,66,46,60,36,70,87,46,56,69,86,79,53,95,88,64,87,76,78,56,73,64,45,54,48,49,20,45,43,67,62,46,62,96,82,61,47,73,66,56,56,49,64,65,63,80

Secondary structure (DSSP, 8-state):
------EEEEEEEEPPPB-GGG--HHHHHHHHHTT-GGGS-GGG-----TT--EEEEEEEEE-TTS-EEEEEEEEEEEEEEHHHHHHH--SEEE----GGGHHHHHHHHHHHHHHH-SEEE-S-----------PPPHHHHHHHHHHHHHHS-S--GGGHHHHHHHHHHHSTT-TTTT--HHHHHHHHHHHHHTT--S---------GGGS-HHIIIIIIHHHGGGTTT--EEE-SSTTSSHHHHHHHHHHHHHHHHHHHHS---EEEEE-SSGGGHHHHHHHS-PPTT-EEEEE-S---GGG-----TT-----HHHHHHHTGGGS-TT--HHHHHHHH-

pLDDT: mean 77.62, std 16.72, range [33.53, 96.62]

Radius of gyration: 35.25 Å; Cα contacts (8 Å, |Δi|>4): 402; chains: 1; bounding box: 76×58×92 Å